Protein AF-A0A7S2YRH8-F1 (afdb_monomer)

Organism: NCBI:txid265537

Structure (mmCIF, N/CA/C/O backbone):
data_AF-A0A7S2YRH8-F1
#
_entry.id   AF-A0A7S2YRH8-F1
#
loop_
_atom_site.group_PDB
_atom_site.id
_atom_site.type_symbol
_atom_site.label_atom_id
_atom_site.label_alt_id
_atom_site.label_comp_id
_atom_site.label_asym_id
_atom_site.label_entity_id
_atom_site.label_seq_id
_atom_site.pdbx_PDB_ins_code
_atom_site.Cartn_x
_atom_site.Cartn_y
_atom_site.Cartn_z
_atom_site.occupancy
_atom_site.B_iso_or_equiv
_atom_site.auth_seq_id
_atom_site.auth_comp_id
_atom_site.auth_asym_id
_atom_site.auth_atom_id
_atom_site.pdbx_PDB_model_num
ATOM 1 N N . MET A 1 1 ? -14.395 -43.045 86.621 1.00 36.22 1 MET A N 1
ATOM 2 C CA . MET A 1 1 ? -13.723 -41.785 86.240 1.00 36.22 1 MET A CA 1
ATOM 3 C C . MET A 1 1 ? -14.326 -41.380 84.898 1.00 36.22 1 MET A C 1
ATOM 5 O O . MET A 1 1 ? -14.152 -42.132 83.955 1.00 36.22 1 MET A O 1
ATOM 9 N N . THR A 1 2 ? -15.405 -40.578 84.918 1.00 36.16 2 THR A N 1
ATOM 10 C CA . THR A 1 2 ? -15.429 -39.138 84.519 1.00 36.16 2 THR A CA 1
ATOM 11 C C . THR A 1 2 ? -15.088 -38.974 83.026 1.00 36.16 2 THR A C 1
ATOM 13 O O . THR A 1 2 ? -14.014 -39.403 82.638 1.00 36.16 2 THR A O 1
ATOM 16 N N . SER A 1 3 ? -15.888 -38.407 82.116 1.00 32.62 3 SER A N 1
ATOM 17 C CA . SER A 1 3 ? -16.875 -37.315 82.195 1.00 32.62 3 SER A CA 1
ATOM 18 C C . SER A 1 3 ? -17.588 -37.134 80.828 1.00 32.62 3 SER A C 1
ATOM 20 O O . SER A 1 3 ? -16.966 -37.317 79.787 1.00 32.62 3 SER A O 1
ATOM 22 N N . SER A 1 4 ? -18.866 -36.736 80.833 1.00 34.50 4 SER A N 1
ATOM 23 C CA . SER A 1 4 ? -19.592 -36.034 79.734 1.00 34.50 4 SER A CA 1
ATOM 24 C C . SER A 1 4 ? -19.197 -34.532 79.678 1.00 34.50 4 SER A C 1
ATOM 26 O O . SER A 1 4 ? -18.427 -34.143 80.560 1.00 34.50 4 SER A O 1
ATOM 28 N N . PRO A 1 5 ? -19.807 -33.613 78.876 1.00 54.19 5 PRO A N 1
ATOM 29 C CA . PRO A 1 5 ? -20.471 -33.624 77.539 1.00 54.19 5 PRO A CA 1
ATOM 30 C C . PRO A 1 5 ? -20.017 -32.428 76.625 1.00 54.19 5 PRO A C 1
ATOM 32 O O . PRO A 1 5 ? -19.187 -31.638 77.056 1.00 54.19 5 PRO A O 1
ATOM 35 N N . ALA A 1 6 ? -20.583 -32.249 75.406 1.00 32.34 6 ALA A N 1
ATOM 36 C CA . ALA A 1 6 ? -21.093 -30.953 74.862 1.00 32.34 6 ALA A CA 1
ATOM 37 C C . ALA A 1 6 ? -21.415 -30.969 73.336 1.00 32.34 6 ALA A C 1
ATOM 39 O O . ALA A 1 6 ? -20.548 -31.218 72.505 1.00 32.34 6 ALA A O 1
ATOM 40 N N . HIS A 1 7 ? -22.657 -30.611 72.979 1.00 35.97 7 HIS A N 1
ATOM 41 C CA . HIS A 1 7 ? -23.049 -2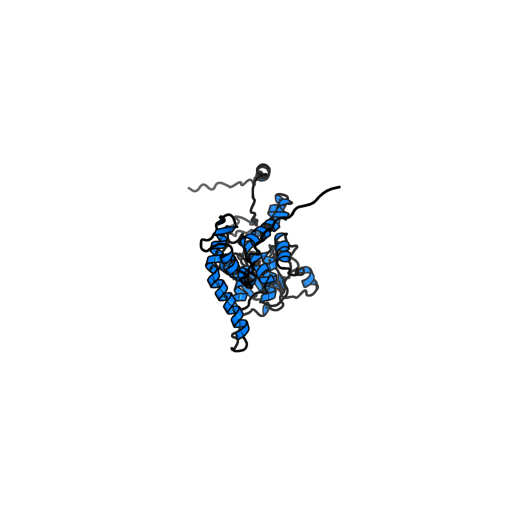9.880 71.747 1.00 35.97 7 HIS A CA 1
ATOM 42 C C . HIS A 1 7 ? -22.770 -28.367 71.965 1.00 35.97 7 HIS A C 1
ATOM 44 O O . HIS A 1 7 ? -22.719 -28.005 73.145 1.00 35.97 7 HIS A O 1
ATOM 50 N N . PRO A 1 8 ? -22.640 -27.455 70.956 1.00 40.69 8 PRO A N 1
ATOM 51 C CA . PRO A 1 8 ? -23.658 -27.168 69.915 1.00 40.69 8 PRO A CA 1
ATOM 52 C C . PRO A 1 8 ? -23.126 -26.554 68.583 1.00 40.69 8 PRO A C 1
ATOM 54 O O . PRO A 1 8 ? -21.928 -26.368 68.406 1.00 40.69 8 PRO A O 1
ATOM 57 N N . GLY A 1 9 ? -24.029 -26.156 67.671 1.00 28.61 9 GLY A N 1
ATOM 58 C CA . GLY A 1 9 ? -23.775 -25.021 66.762 1.00 28.61 9 GLY A CA 1
ATOM 59 C C . GLY A 1 9 ? -24.128 -25.228 65.289 1.00 28.61 9 GLY A C 1
ATOM 60 O O . GLY A 1 9 ? -23.317 -25.713 64.510 1.00 28.61 9 GLY A O 1
ATOM 61 N N . ALA A 1 10 ? -25.323 -24.784 64.899 1.00 32.50 10 ALA A N 1
ATOM 62 C CA . ALA A 1 10 ? -25.694 -24.548 63.509 1.00 32.50 10 ALA A CA 1
ATOM 63 C C . ALA A 1 10 ? -24.935 -23.332 62.946 1.00 32.50 10 ALA A C 1
ATOM 65 O O . ALA A 1 10 ? -24.902 -22.284 63.589 1.00 32.50 10 ALA A O 1
ATOM 66 N N . ILE A 1 11 ? -24.397 -23.446 61.729 1.00 33.78 11 ILE A N 1
ATOM 67 C CA . ILE A 1 11 ? -24.019 -22.298 60.897 1.00 33.78 11 ILE A CA 1
ATOM 68 C C . ILE A 1 11 ? -24.700 -22.476 59.543 1.00 33.78 11 ILE A C 1
ATOM 70 O O . ILE A 1 11 ? -24.445 -23.420 58.799 1.00 33.78 11 ILE A O 1
ATOM 74 N N . SER A 1 12 ? -25.632 -21.567 59.284 1.00 34.59 12 SER A N 1
ATOM 75 C CA . SER A 1 12 ? -26.264 -21.328 57.999 1.00 34.59 12 SER A CA 1
ATOM 76 C C . SER A 1 12 ? -25.233 -20.797 57.008 1.00 34.59 12 SER A C 1
ATOM 78 O O . SER A 1 12 ? -24.678 -19.728 57.259 1.00 34.59 12 SER A O 1
ATOM 80 N N . ASP A 1 13 ? -25.058 -21.458 55.866 1.00 33.25 13 ASP A N 1
ATOM 81 C CA . ASP A 1 13 ? -24.386 -20.839 54.726 1.00 33.25 13 ASP A CA 1
ATOM 82 C C . ASP A 1 13 ? -25.364 -20.651 53.569 1.00 33.25 13 ASP A C 1
ATOM 84 O O . ASP A 1 13 ? -25.876 -21.592 52.956 1.00 33.25 13 ASP A O 1
ATOM 88 N N . ARG A 1 14 ? -25.652 -19.371 53.318 1.00 32.91 14 ARG A N 1
ATOM 89 C CA . ARG A 1 14 ? -26.396 -18.860 52.171 1.00 32.91 14 ARG A CA 1
ATOM 90 C C . ARG A 1 14 ? -25.662 -19.264 50.894 1.00 32.91 14 ARG A C 1
ATOM 92 O O . ARG A 1 14 ? -24.747 -18.572 50.460 1.00 32.91 14 ARG A O 1
ATOM 99 N N . ARG A 1 15 ? -26.125 -20.311 50.215 1.00 30.02 15 ARG A N 1
ATOM 100 C CA . ARG A 1 15 ? -25.892 -20.439 48.771 1.00 30.02 15 ARG A CA 1
ATOM 101 C C . ARG A 1 15 ? -26.814 -19.456 48.055 1.00 30.02 15 ARG A C 1
ATOM 103 O O . ARG A 1 15 ? -27.928 -19.799 47.674 1.00 30.02 15 ARG A O 1
ATOM 110 N N . GLN A 1 16 ? -26.359 -18.210 47.934 1.00 32.81 16 GLN A N 1
ATOM 111 C CA . GLN A 1 16 ? -26.892 -17.303 46.927 1.00 32.81 16 GLN A CA 1
ATOM 112 C C . GLN A 1 16 ? -26.471 -17.819 45.551 1.00 32.81 16 GLN A C 1
ATOM 114 O O . GLN A 1 16 ? -25.306 -18.112 45.294 1.00 32.81 16 GLN A O 1
ATOM 119 N N . SER A 1 17 ? -27.487 -17.972 44.713 1.00 28.81 17 SER A N 1
ATOM 120 C CA . SER A 1 17 ? -27.452 -18.311 43.302 1.00 28.81 17 SER A CA 1
ATOM 121 C C . SER A 1 17 ? -26.388 -17.512 42.550 1.00 28.81 17 SER A C 1
ATOM 123 O O . SER A 1 17 ? -26.521 -16.298 42.389 1.00 28.81 17 SER A O 1
ATOM 125 N N . VAL A 1 18 ? -25.371 -18.203 42.039 1.00 29.67 18 VAL A N 1
ATOM 126 C CA . VAL A 1 18 ? -24.569 -17.691 40.929 1.00 29.67 18 VAL A CA 1
ATOM 127 C C . VAL A 1 18 ? -25.443 -17.844 39.693 1.00 29.67 18 VAL A C 1
ATOM 129 O O . VAL A 1 18 ? -25.592 -18.935 39.151 1.00 29.67 18 VAL A O 1
ATOM 132 N N . THR A 1 19 ? -26.112 -16.760 39.321 1.00 29.91 19 THR A N 1
ATOM 133 C CA . THR A 1 19 ? -26.769 -16.624 38.028 1.00 29.91 19 THR A CA 1
ATOM 134 C C . THR A 1 19 ? -25.710 -16.766 36.942 1.00 29.91 19 THR A C 1
ATOM 136 O O . THR A 1 19 ? -24.781 -15.962 36.850 1.00 29.91 19 THR A O 1
ATOM 139 N N . GLU A 1 20 ? -25.855 -17.822 36.144 1.00 28.19 20 GLU A N 1
ATOM 140 C CA . GLU A 1 20 ? -25.188 -17.996 34.861 1.00 28.19 20 GLU A CA 1
ATOM 141 C C . GLU A 1 20 ? -25.368 -16.709 34.050 1.00 28.19 20 GLU A C 1
ATOM 143 O O . GLU A 1 20 ? -26.477 -16.339 33.655 1.00 28.19 20 GLU A O 1
ATOM 148 N N . ARG A 1 21 ? -24.274 -15.969 33.851 1.00 30.38 21 ARG A N 1
ATOM 149 C CA . ARG A 1 21 ? -24.259 -14.897 32.863 1.00 30.38 21 ARG A CA 1
ATOM 150 C C . ARG A 1 21 ? -24.197 -15.576 31.509 1.00 30.38 21 ARG A C 1
ATOM 152 O O . ARG A 1 21 ? -23.173 -16.150 31.152 1.00 30.38 21 ARG A O 1
ATOM 159 N N . ASN A 1 22 ? -25.311 -15.501 30.791 1.00 25.95 22 ASN A N 1
ATOM 160 C CA . ASN A 1 22 ? -25.383 -15.756 29.363 1.00 25.95 22 ASN A CA 1
ATOM 161 C C . ASN A 1 22 ? -24.222 -15.030 28.671 1.00 25.95 22 ASN A C 1
ATOM 163 O O . ASN A 1 22 ? -24.225 -13.804 28.560 1.00 25.95 22 ASN A O 1
ATOM 167 N N . HIS A 1 23 ? -23.231 -15.794 28.216 1.00 29.48 23 HIS A N 1
ATOM 168 C CA . HIS A 1 23 ? -22.311 -15.355 27.182 1.00 29.48 23 HIS A CA 1
ATOM 169 C C . HIS A 1 23 ? -23.118 -15.249 25.888 1.00 29.48 23 HIS A C 1
ATOM 171 O O . HIS A 1 23 ? -23.207 -16.194 25.111 1.00 29.48 23 HIS A O 1
ATOM 177 N N . THR A 1 24 ? -23.756 -14.102 25.672 1.00 30.44 24 THR A N 1
ATOM 178 C CA . THR A 1 24 ? -24.129 -13.695 24.322 1.00 30.44 24 THR A CA 1
ATOM 179 C C . THR A 1 24 ? -22.830 -13.493 23.556 1.00 30.44 24 THR A C 1
ATOM 181 O O . THR A 1 24 ? -22.030 -12.627 23.917 1.00 30.44 24 THR A O 1
ATOM 184 N N . GLU A 1 25 ? -22.601 -14.339 22.554 1.00 35.47 25 GLU A N 1
ATOM 185 C CA . GLU A 1 25 ? -21.552 -14.192 21.548 1.00 35.47 25 GLU A CA 1
ATOM 186 C C . GLU A 1 25 ? -21.607 -12.775 20.971 1.00 35.47 25 GLU A C 1
ATOM 188 O O . GLU A 1 25 ? -22.461 -12.445 20.149 1.00 35.47 25 GLU A O 1
ATOM 193 N N . ASN A 1 26 ? -20.719 -11.906 21.449 1.00 34.25 26 ASN A N 1
ATOM 194 C CA . ASN A 1 26 ? -20.618 -10.547 20.957 1.00 34.25 26 ASN A CA 1
ATOM 195 C C . ASN A 1 26 ? -19.809 -10.595 19.656 1.00 34.25 26 ASN A C 1
ATOM 197 O O . ASN A 1 26 ? -18.582 -10.539 19.682 1.00 34.25 26 ASN A O 1
ATOM 201 N N . LYS A 1 27 ? -20.495 -10.746 18.519 1.00 35.34 27 LYS A N 1
ATOM 202 C CA . LYS A 1 27 ? -19.920 -10.673 17.162 1.00 35.34 27 LYS A CA 1
ATOM 203 C C . LYS A 1 27 ? -19.561 -9.233 16.748 1.00 35.34 27 LYS A C 1
ATOM 205 O O . LYS A 1 27 ? -19.719 -8.866 15.592 1.00 35.34 27 LYS A O 1
ATOM 210 N N . GLY A 1 28 ? -19.124 -8.400 17.688 1.00 35.34 28 GLY A N 1
ATOM 211 C CA . GLY A 1 28 ? -18.730 -7.017 17.429 1.00 35.34 28 GLY A CA 1
ATOM 212 C C . GLY A 1 28 ? -17.221 -6.919 17.258 1.00 35.34 28 GLY A C 1
ATOM 213 O O . GLY A 1 28 ? -16.538 -6.481 18.181 1.00 35.34 28 GLY A O 1
ATOM 214 N N . GLY A 1 29 ? -16.694 -7.379 16.124 1.00 38.97 29 GLY A N 1
ATOM 215 C CA . GLY A 1 29 ? -15.364 -6.961 15.679 1.00 38.97 29 GLY A CA 1
ATOM 216 C C . GLY A 1 29 ? -15.435 -5.534 15.133 1.00 38.97 29 GLY A C 1
ATOM 217 O O . GLY A 1 29 ? -16.476 -5.126 14.629 1.00 38.97 29 GLY A O 1
ATOM 218 N N . GLY A 1 30 ? -14.360 -4.757 15.267 1.00 62.09 30 GLY A N 1
ATOM 219 C CA . GLY A 1 30 ? -14.252 -3.462 14.594 1.00 62.09 30 GLY A CA 1
ATOM 220 C C . GLY A 1 30 ? -14.935 -2.293 15.307 1.00 62.09 30 GLY A C 1
ATOM 221 O O . GLY A 1 30 ? -14.760 -2.066 16.510 1.00 62.09 30 GLY A O 1
ATOM 222 N N . ALA A 1 31 ? -15.677 -1.488 14.547 1.00 47.59 31 ALA A N 1
ATOM 223 C CA . ALA A 1 31 ? -16.172 -0.181 14.974 1.00 47.59 31 ALA A CA 1
ATOM 224 C C . ALA A 1 31 ? -17.108 -0.212 16.199 1.00 47.59 31 ALA A C 1
ATOM 226 O O . ALA A 1 31 ? -17.134 0.724 17.009 1.00 47.59 31 ALA A O 1
ATOM 227 N N . GLU A 1 32 ? -17.841 -1.312 16.367 1.00 51.56 32 GLU A N 1
ATOM 228 C CA . GLU A 1 32 ? -18.699 -1.551 17.523 1.00 51.56 32 GLU A CA 1
ATOM 229 C C . GLU A 1 32 ? -17.873 -1.776 18.797 1.00 51.56 32 GLU A C 1
ATOM 231 O O . GLU A 1 32 ? -18.219 -1.250 19.851 1.00 51.56 32 GLU A O 1
ATOM 236 N N . ALA A 1 33 ? -16.702 -2.413 18.710 1.00 55.97 33 ALA A N 1
ATOM 237 C CA . ALA A 1 33 ? -15.784 -2.520 19.841 1.00 55.97 33 ALA A CA 1
ATOM 238 C C . ALA A 1 33 ? -15.131 -1.173 20.204 1.00 55.97 33 ALA A C 1
ATOM 240 O O . ALA A 1 33 ? -14.971 -0.876 21.388 1.00 55.97 33 ALA A O 1
ATOM 241 N N . LEU A 1 34 ? -14.830 -0.318 19.218 1.00 51.44 34 LEU A N 1
ATOM 242 C CA . LEU A 1 34 ? -14.392 1.071 19.443 1.00 51.44 34 LEU A CA 1
ATOM 243 C C . LEU A 1 34 ? -15.478 1.916 20.136 1.00 51.44 34 LEU A C 1
ATOM 245 O O . LEU A 1 34 ? -15.173 2.712 21.030 1.00 51.44 34 LEU A O 1
ATOM 249 N N . ARG A 1 35 ? -16.751 1.716 19.769 1.00 51.44 35 ARG A N 1
ATOM 250 C CA . ARG A 1 35 ? -17.913 2.295 20.466 1.00 51.44 35 ARG A CA 1
ATOM 251 C C . ARG A 1 35 ? -18.106 1.725 21.870 1.00 51.44 35 ARG A C 1
ATOM 253 O O . ARG A 1 35 ? -18.448 2.482 22.764 1.00 51.44 35 ARG A O 1
ATOM 260 N N . LEU A 1 36 ? -17.892 0.428 22.080 1.00 47.62 36 LEU A N 1
ATOM 261 C CA . LEU A 1 36 ? -18.114 -0.240 23.368 1.00 47.62 36 LEU A CA 1
ATOM 262 C C . LEU A 1 36 ? -16.971 -0.004 24.370 1.00 47.62 36 LEU A C 1
ATOM 264 O O . LEU A 1 36 ? -17.206 -0.003 25.576 1.00 47.62 36 LEU A O 1
ATOM 268 N N . GLN A 1 37 ? -15.739 0.235 23.904 1.00 48.97 37 GLN A N 1
ATOM 269 C CA . GLN A 1 37 ? -14.591 0.521 24.776 1.00 48.97 37 GLN A CA 1
ATOM 270 C C . GLN A 1 37 ? -14.596 1.929 25.379 1.00 48.97 37 GLN A C 1
ATOM 272 O O . GLN A 1 37 ? -13.882 2.177 26.351 1.00 48.97 37 GLN A O 1
ATOM 277 N N . ALA A 1 38 ? -15.372 2.858 24.827 1.00 50.06 38 ALA A N 1
ATOM 278 C CA . ALA A 1 38 ? -15.545 4.187 25.388 1.00 50.06 38 ALA A CA 1
ATOM 279 C C . ALA A 1 38 ? -17.038 4.492 25.450 1.00 50.06 38 ALA A C 1
ATOM 281 O O . ALA A 1 38 ? -17.653 4.533 24.392 1.00 50.06 38 ALA A O 1
ATOM 282 N N . GLY A 1 39 ? -17.592 4.722 26.646 1.00 48.41 39 GLY A N 1
ATOM 283 C CA . GLY A 1 39 ? -19.023 4.989 26.841 1.00 48.41 39 GLY A CA 1
ATOM 284 C C . GLY A 1 39 ? -19.551 6.114 25.940 1.00 48.41 39 GLY A C 1
ATOM 285 O O . GLY A 1 39 ? -18.775 6.820 25.294 1.00 48.41 39 GLY A O 1
ATOM 286 N N . GLU A 1 40 ? -20.871 6.314 25.894 1.00 51.19 40 GLU A N 1
ATOM 287 C CA . GLU A 1 40 ? -21.516 7.314 25.015 1.00 51.19 40 GLU A CA 1
ATOM 288 C C . GLU A 1 40 ? -20.922 8.735 25.136 1.00 51.19 40 GLU A C 1
ATOM 290 O O . GLU A 1 40 ? -21.004 9.527 24.201 1.00 51.19 40 GLU A O 1
ATOM 295 N N . ASP A 1 41 ? -20.245 9.040 26.247 1.00 54.97 41 ASP A N 1
ATOM 296 C CA . ASP A 1 41 ? -19.557 10.303 26.509 1.00 54.97 41 ASP A CA 1
ATOM 297 C C . ASP A 1 41 ? -18.086 10.370 26.038 1.00 54.97 41 ASP A C 1
ATOM 299 O O . ASP A 1 41 ? -17.380 11.342 26.319 1.00 54.97 41 ASP A O 1
ATOM 303 N N . GLY A 1 42 ? -17.600 9.353 25.323 1.00 50.47 42 GLY A N 1
ATOM 304 C CA . GLY A 1 42 ? -16.263 9.324 24.732 1.00 50.47 42 GLY A CA 1
ATOM 305 C C . GLY A 1 42 ? -15.129 9.018 25.711 1.00 50.47 42 GLY A C 1
ATOM 306 O O . GLY A 1 42 ? -13.991 9.445 25.489 1.00 50.47 42 GLY A O 1
ATOM 307 N N . LYS A 1 43 ? -15.419 8.297 26.800 1.00 52.88 43 LYS A N 1
ATOM 308 C CA . LYS A 1 43 ? -14.446 7.960 27.848 1.00 52.88 43 LYS A CA 1
ATOM 309 C C . LYS A 1 43 ? -14.322 6.453 28.040 1.00 52.88 43 LYS A C 1
ATOM 311 O O . LYS A 1 43 ? -15.329 5.757 28.085 1.00 52.88 43 LYS A O 1
ATOM 316 N N . LYS A 1 44 ? -13.090 5.953 28.177 1.00 49.69 44 LYS A N 1
ATOM 317 C CA . LYS A 1 44 ? -12.815 4.558 28.570 1.00 49.69 44 LYS A CA 1
ATOM 318 C C . LYS A 1 44 ? -12.966 4.439 30.086 1.00 49.69 44 LYS A C 1
ATOM 320 O O . LYS A 1 44 ? -12.430 5.294 30.790 1.00 49.69 44 LYS A O 1
ATOM 325 N N . TYR A 1 45 ? -13.684 3.429 30.567 1.00 51.56 45 TYR A N 1
ATOM 326 C CA . TYR A 1 45 ? -13.934 3.205 31.995 1.00 51.56 45 TYR A CA 1
ATOM 327 C C . TYR A 1 45 ? -13.249 1.921 32.477 1.00 51.56 45 TYR A C 1
ATOM 329 O O . TYR A 1 45 ? -13.217 0.938 31.739 1.00 51.56 45 TYR A O 1
ATOM 337 N N . ASP A 1 46 ? -12.721 1.927 33.699 1.00 49.97 46 ASP A N 1
ATOM 338 C CA . ASP A 1 46 ? -12.415 0.718 34.473 1.00 49.97 46 ASP A CA 1
ATOM 339 C C . ASP A 1 46 ? -13.279 0.678 35.746 1.00 49.97 46 ASP A C 1
ATOM 341 O O . ASP A 1 46 ? -14.088 1.581 35.981 1.00 49.97 46 ASP A O 1
ATOM 345 N N . ASP A 1 47 ? -13.095 -0.351 36.581 1.00 41.53 47 ASP A N 1
ATOM 346 C CA . ASP A 1 47 ? -13.807 -0.531 37.858 1.00 41.53 47 ASP A CA 1
ATOM 347 C C . ASP A 1 47 ? -13.626 0.652 38.845 1.00 41.53 47 ASP A C 1
ATOM 349 O O . ASP A 1 47 ? -14.265 0.685 39.898 1.00 41.53 47 ASP A O 1
ATOM 353 N N . SER A 1 48 ? -12.773 1.635 38.522 1.00 42.38 48 SER A N 1
ATOM 354 C CA . SER A 1 48 ? -12.456 2.815 39.331 1.00 42.38 48 SER A CA 1
ATOM 355 C C . SER A 1 48 ? -12.799 4.176 38.690 1.00 42.38 48 SER A C 1
ATOM 357 O O . SER A 1 48 ? -12.695 5.196 39.375 1.00 42.38 48 SER A O 1
ATOM 359 N N . GLY A 1 49 ? -13.266 4.235 37.431 1.00 53.84 49 GLY A N 1
ATOM 360 C CA . GLY A 1 49 ? -13.747 5.470 36.782 1.00 53.84 49 GLY A CA 1
ATOM 361 C C . GLY A 1 49 ? -13.183 5.745 35.378 1.00 53.84 49 GLY A C 1
ATOM 362 O O . GLY A 1 49 ? -12.908 4.823 34.621 1.00 53.84 49 GLY A O 1
ATOM 363 N N . ILE A 1 50 ? -13.070 7.031 34.995 1.00 47.06 50 ILE A N 1
ATOM 364 C CA . ILE A 1 50 ? -12.595 7.495 33.669 1.00 47.06 50 ILE A CA 1
ATOM 365 C C . ILE A 1 50 ? -11.080 7.259 33.531 1.00 47.06 50 ILE A C 1
ATOM 367 O O . ILE A 1 50 ? -10.292 7.929 34.194 1.00 47.06 50 ILE A O 1
ATOM 371 N N . VAL A 1 51 ? -10.671 6.393 32.603 1.00 59.66 51 VAL A N 1
ATOM 372 C CA . VAL A 1 51 ? -9.271 5.983 32.378 1.00 59.66 51 VAL A CA 1
ATOM 373 C C . VAL A 1 51 ? -8.558 6.863 31.344 1.00 59.66 51 VAL A C 1
ATOM 375 O O . VAL A 1 51 ? -7.392 7.208 31.525 1.00 59.66 51 VAL A O 1
ATOM 378 N N . ARG A 1 52 ? -9.235 7.272 30.259 1.00 64.12 52 ARG A N 1
ATOM 379 C CA . ARG A 1 52 ? -8.723 8.270 29.292 1.00 64.12 52 ARG A CA 1
ATOM 380 C C . ARG A 1 52 ? -9.840 8.901 28.461 1.00 64.12 52 ARG A C 1
ATOM 382 O O . ARG A 1 52 ? -10.844 8.248 28.174 1.00 64.12 52 ARG A O 1
ATOM 389 N N . LYS A 1 53 ? -9.644 10.159 28.044 1.00 65.50 53 LYS A N 1
ATOM 390 C CA . LYS A 1 53 ? -10.443 10.787 26.975 1.00 65.50 53 LYS A CA 1
ATOM 391 C C . LYS A 1 53 ? -10.074 10.151 25.627 1.00 65.50 53 LYS A C 1
ATOM 393 O O . LYS A 1 53 ? -8.916 9.764 25.449 1.00 65.50 53 LYS A O 1
ATOM 398 N N . ARG A 1 54 ? -11.034 10.059 24.698 1.00 72.12 54 ARG A N 1
ATOM 399 C CA . ARG A 1 54 ? -10.764 9.664 23.305 1.00 72.12 54 ARG A CA 1
ATOM 400 C C . ARG A 1 54 ? -9.680 10.546 22.679 1.00 72.12 54 ARG A C 1
ATOM 402 O O . ARG A 1 54 ? -9.643 11.753 22.931 1.00 72.12 54 ARG A O 1
ATOM 409 N N . THR A 1 55 ? -8.801 9.939 21.889 1.00 79.56 55 THR A N 1
ATOM 410 C CA . THR A 1 55 ? -7.809 10.668 21.092 1.00 79.56 55 THR A CA 1
ATOM 411 C C . THR A 1 55 ? -8.475 11.326 19.885 1.00 79.56 55 THR A C 1
ATOM 413 O O . THR A 1 55 ? -9.573 10.948 19.479 1.00 79.56 55 THR A O 1
ATOM 416 N N . GLU A 1 56 ? -7.804 12.310 19.287 1.00 83.31 56 GLU A N 1
ATOM 417 C CA . GLU A 1 56 ? -8.266 12.936 18.042 1.00 83.31 56 GLU A CA 1
ATOM 418 C C . GLU A 1 56 ? -8.428 11.909 16.913 1.00 83.31 56 GLU A C 1
ATOM 420 O O . GLU A 1 56 ? -9.429 11.919 16.204 1.00 83.31 56 GLU A O 1
ATOM 425 N N . VAL A 1 57 ? -7.499 10.956 16.826 1.00 80.69 57 VAL A N 1
ATOM 426 C CA . VAL A 1 57 ? -7.540 9.851 15.861 1.00 80.69 57 VAL A CA 1
ATOM 427 C C . VAL A 1 57 ? -8.776 8.978 16.066 1.00 80.69 57 VAL A C 1
ATOM 429 O O . VAL A 1 57 ? -9.482 8.665 15.113 1.00 80.69 57 VAL A O 1
ATOM 432 N N . GLU A 1 58 ? -9.092 8.615 17.312 1.00 81.69 58 GLU A N 1
ATOM 433 C CA . GLU A 1 58 ? -10.302 7.842 17.607 1.00 81.69 58 GLU A CA 1
ATOM 434 C C . GLU A 1 58 ? -11.563 8.604 17.207 1.00 81.69 58 GLU A C 1
ATOM 436 O O . GLU A 1 58 ? -12.480 8.007 16.655 1.00 81.69 58 GLU A O 1
ATOM 441 N N . ILE A 1 59 ? -11.611 9.918 17.440 1.00 83.62 59 ILE A N 1
ATOM 442 C CA . ILE A 1 59 ? -12.743 10.762 17.034 1.00 83.62 59 ILE A CA 1
ATOM 443 C C . ILE A 1 59 ? -12.898 10.767 15.507 1.00 83.62 59 ILE A C 1
ATOM 445 O O . ILE A 1 59 ? -14.010 10.587 15.013 1.00 83.62 59 ILE A O 1
ATOM 449 N N . GLN A 1 60 ? -11.797 10.927 14.772 1.00 84.62 60 GLN A N 1
ATOM 450 C CA . GLN A 1 60 ? -11.774 10.933 13.307 1.00 84.62 60 GLN A CA 1
ATOM 451 C C . GLN A 1 60 ? -12.194 9.594 12.687 1.00 84.62 60 GLN A C 1
ATOM 453 O O . GLN A 1 60 ? -12.912 9.567 11.688 1.00 84.62 60 GLN A O 1
ATOM 458 N N . VAL A 1 61 ? -11.773 8.471 13.271 1.00 84.00 61 VAL A N 1
ATOM 459 C CA . VAL A 1 61 ? -12.217 7.147 12.814 1.00 84.00 61 VAL A CA 1
ATOM 460 C C . VAL A 1 61 ? -13.698 6.948 13.140 1.00 84.00 61 VAL A C 1
ATOM 462 O O . VAL A 1 61 ? -14.478 6.539 12.282 1.00 84.00 61 VAL A O 1
ATOM 465 N N . LEU A 1 62 ? -14.118 7.295 14.361 1.00 81.88 62 LEU A N 1
ATOM 466 C CA . LEU A 1 62 ? -15.502 7.140 14.813 1.00 81.88 62 LEU A CA 1
ATOM 467 C C . LEU A 1 62 ? -16.505 7.955 13.991 1.00 81.88 62 LEU A C 1
ATOM 469 O O . LEU A 1 62 ? -17.639 7.506 13.825 1.00 81.88 62 LEU A O 1
ATOM 473 N N . SER A 1 63 ? -16.119 9.113 13.448 1.00 85.69 63 SER A N 1
ATOM 474 C CA . SER A 1 63 ? -17.003 9.888 12.567 1.00 85.69 63 SER A CA 1
ATOM 475 C C . SER A 1 63 ? -17.317 9.174 11.247 1.00 85.69 63 SER A C 1
ATOM 477 O O . SER A 1 63 ? -18.327 9.486 10.624 1.00 85.69 63 SER A O 1
ATOM 479 N N . HIS A 1 64 ? -16.498 8.197 10.844 1.00 85.75 64 HIS A N 1
ATOM 480 C CA . HIS A 1 64 ? -16.651 7.433 9.602 1.00 85.75 64 HIS A CA 1
ATOM 481 C C . HIS A 1 64 ? -17.246 6.035 9.808 1.00 85.75 64 HIS A C 1
ATOM 483 O O . HIS A 1 64 ? -17.612 5.376 8.838 1.00 85.75 64 HIS A O 1
ATOM 489 N N . VAL A 1 65 ? -17.408 5.588 11.055 1.00 83.38 65 VAL A N 1
ATOM 490 C CA . VAL A 1 65 ? -17.880 4.236 11.398 1.00 83.38 65 VAL A CA 1
ATOM 491 C C . VAL A 1 65 ? -19.210 3.878 10.743 1.00 83.38 65 VAL A C 1
ATOM 493 O O . VAL A 1 65 ? -19.334 2.808 10.163 1.00 83.38 65 VAL A O 1
ATOM 496 N N . GLN A 1 66 ? -20.201 4.774 10.773 1.00 81.31 66 GLN A N 1
ATOM 497 C CA . GLN A 1 66 ? -21.507 4.477 10.178 1.00 81.31 66 GLN A CA 1
ATOM 498 C C . GLN A 1 66 ? -21.411 4.273 8.659 1.00 81.31 66 GLN A C 1
ATOM 500 O O . GLN A 1 66 ? -22.093 3.414 8.100 1.00 81.31 66 GLN A O 1
ATOM 505 N N . GLN A 1 67 ? -20.562 5.059 7.993 1.00 85.88 67 GLN A N 1
ATOM 506 C CA . GLN A 1 67 ? -20.296 4.904 6.567 1.00 85.88 67 GLN A CA 1
ATOM 507 C C . GLN A 1 67 ? -19.546 3.594 6.298 1.00 85.88 67 GLN A C 1
ATOM 509 O O . GLN A 1 67 ? -19.924 2.865 5.384 1.00 85.88 67 GLN A O 1
ATOM 514 N N . ALA A 1 68 ? -18.540 3.270 7.114 1.00 82.81 68 ALA A N 1
ATOM 515 C CA . ALA A 1 68 ? -17.769 2.037 7.011 1.00 82.81 68 ALA A CA 1
ATOM 516 C C . ALA A 1 68 ? -18.645 0.785 7.182 1.00 82.81 68 ALA A C 1
ATOM 518 O O . ALA A 1 68 ? -18.654 -0.068 6.300 1.00 82.81 68 ALA A O 1
ATOM 519 N N . GLU A 1 69 ? -19.468 0.724 8.234 1.00 85.31 69 GLU A N 1
ATOM 520 C CA . GLU A 1 69 ? -20.429 -0.366 8.454 1.00 85.31 69 GLU A CA 1
ATOM 521 C C . GLU A 1 69 ? -21.390 -0.524 7.264 1.00 85.31 69 GLU A C 1
ATOM 523 O O . GLU A 1 69 ? -21.745 -1.638 6.880 1.00 85.31 69 GLU A O 1
ATOM 528 N N . GLY A 1 70 ? -21.839 0.590 6.672 1.00 80.44 70 GLY A N 1
ATOM 529 C CA . GLY A 1 70 ? -22.698 0.574 5.488 1.00 80.44 70 GLY A CA 1
ATOM 530 C C . GLY A 1 70 ? -22.005 -0.024 4.261 1.00 80.44 70 GLY A C 1
ATOM 531 O O . GLY A 1 70 ? -22.623 -0.795 3.523 1.00 80.44 70 GLY A O 1
ATOM 532 N N . ILE A 1 71 ? -20.723 0.296 4.067 1.00 82.44 71 ILE A N 1
ATOM 533 C CA . ILE A 1 71 ? -19.892 -0.270 3.000 1.00 82.44 71 ILE A CA 1
ATOM 534 C C . ILE A 1 71 ? -19.717 -1.776 3.220 1.00 82.44 71 ILE A C 1
ATOM 536 O O . ILE A 1 71 ? -20.071 -2.550 2.334 1.00 82.44 71 ILE A O 1
ATOM 540 N N . VAL A 1 72 ? -19.260 -2.200 4.403 1.00 83.50 72 VAL A N 1
ATOM 541 C CA . VAL A 1 72 ? -18.995 -3.617 4.720 1.00 83.50 72 VAL A CA 1
ATOM 542 C C . VAL A 1 72 ? -20.256 -4.469 4.554 1.00 83.50 72 VAL A C 1
ATOM 544 O O . VAL A 1 72 ? -20.241 -5.447 3.812 1.00 83.50 72 VAL A O 1
ATOM 547 N N . LYS A 1 73 ? -21.396 -4.025 5.101 1.00 83.94 73 LYS A N 1
ATOM 548 C CA . LYS A 1 73 ? -22.694 -4.711 4.931 1.00 83.94 73 LYS A CA 1
ATOM 549 C C . LYS A 1 73 ? -23.142 -4.820 3.473 1.00 83.94 73 LYS A C 1
ATOM 551 O O . LYS A 1 73 ? -23.944 -5.690 3.140 1.00 83.94 73 LYS A O 1
ATOM 556 N N . THR A 1 74 ? -22.715 -3.901 2.608 1.00 81.69 74 THR A N 1
ATOM 557 C CA . THR A 1 74 ? -23.043 -3.957 1.175 1.00 81.69 74 THR A CA 1
ATOM 558 C C . THR A 1 74 ? -22.184 -4.996 0.460 1.00 81.69 74 THR A C 1
ATOM 560 O O . THR A 1 74 ? -22.707 -5.709 -0.392 1.00 81.69 74 THR A O 1
ATOM 563 N N . LEU A 1 75 ? -20.909 -5.127 0.838 1.00 80.00 75 LEU A N 1
ATOM 564 C CA . LEU A 1 75 ? -20.009 -6.151 0.298 1.00 80.00 75 LEU A CA 1
ATOM 565 C C . LEU A 1 75 ? -20.507 -7.564 0.623 1.00 80.00 75 LEU A C 1
ATOM 567 O O . LEU A 1 75 ? -20.620 -8.382 -0.283 1.00 80.00 75 LEU A O 1
ATOM 571 N N . GLU A 1 76 ? -20.895 -7.813 1.878 1.00 74.25 76 GLU A N 1
ATOM 572 C CA . GLU A 1 76 ? -21.455 -9.105 2.314 1.00 74.25 76 GLU A CA 1
ATOM 573 C C . GLU A 1 76 ? -22.698 -9.495 1.496 1.00 74.25 76 GLU A C 1
ATOM 575 O O . GLU A 1 76 ? -22.849 -10.632 1.056 1.00 74.25 76 GLU A O 1
ATOM 580 N N . LYS A 1 77 ? -23.589 -8.529 1.232 1.00 70.00 77 LYS A N 1
ATOM 581 C CA . LYS A 1 77 ? -24.807 -8.761 0.441 1.00 70.00 77 LYS A CA 1
ATOM 582 C C . LYS A 1 77 ? -24.526 -8.996 -1.039 1.00 70.00 77 LYS A C 1
ATOM 584 O O . LYS A 1 77 ? -25.253 -9.753 -1.673 1.00 70.00 77 LYS A O 1
ATOM 589 N N . GLU A 1 78 ? -23.533 -8.329 -1.622 1.00 67.19 78 GLU A N 1
ATOM 590 C CA . GLU A 1 78 ? -23.157 -8.556 -3.025 1.00 67.19 78 GLU A CA 1
ATOM 591 C C . GLU A 1 78 ? -22.551 -9.947 -3.223 1.00 67.19 78 GLU A C 1
ATOM 593 O O . GLU A 1 78 ? -22.879 -10.593 -4.216 1.00 67.19 78 GLU A O 1
ATOM 598 N N . GLU A 1 79 ? -21.776 -10.453 -2.258 1.00 62.25 79 GLU A N 1
ATOM 599 C CA . GLU A 1 79 ? -21.275 -11.834 -2.273 1.00 62.25 79 GLU A CA 1
ATOM 600 C C . GLU A 1 79 ? -22.435 -12.853 -2.342 1.00 62.25 79 GLU A C 1
ATOM 602 O O . GLU A 1 79 ? -22.359 -13.851 -3.061 1.00 62.25 79 GLU A O 1
ATOM 607 N N . GLU A 1 80 ? -23.574 -12.550 -1.705 1.00 61.44 80 GLU A N 1
ATOM 608 C CA . GLU A 1 80 ? -24.811 -13.338 -1.812 1.00 61.44 80 GLU A CA 1
ATOM 609 C C . GLU A 1 80 ? -25.590 -13.108 -3.133 1.00 61.44 80 GLU A C 1
ATOM 611 O O . GLU A 1 80 ? -26.254 -14.021 -3.640 1.00 61.44 80 GLU A O 1
ATOM 616 N N . ILE A 1 81 ? -25.542 -11.896 -3.707 1.00 58.75 81 ILE A N 1
ATOM 617 C CA . ILE A 1 81 ? -26.352 -11.464 -4.870 1.00 58.75 81 ILE A CA 1
ATOM 618 C C . ILE A 1 81 ? -25.683 -11.744 -6.226 1.00 58.75 81 ILE A C 1
ATOM 620 O O . ILE A 1 81 ? -26.408 -11.899 -7.217 1.00 58.75 81 ILE A O 1
ATOM 624 N N . ALA A 1 82 ? -24.352 -11.864 -6.297 1.00 58.00 82 ALA A N 1
ATOM 625 C CA . ALA A 1 82 ? -23.562 -12.015 -7.532 1.00 58.00 82 ALA A CA 1
ATOM 626 C C . ALA A 1 82 ? -24.005 -13.175 -8.457 1.00 58.00 82 ALA A C 1
ATOM 628 O O . ALA A 1 82 ? -23.636 -13.238 -9.623 1.00 58.00 82 ALA A O 1
ATOM 629 N N . THR A 1 83 ? -24.881 -14.063 -7.985 1.00 56.03 83 THR A N 1
ATOM 630 C CA . THR A 1 83 ? -25.494 -15.147 -8.764 1.00 56.03 83 THR A CA 1
ATOM 631 C C . THR A 1 83 ? -26.691 -14.742 -9.649 1.00 56.03 83 THR A C 1
ATOM 633 O O . THR A 1 83 ? -27.232 -15.609 -10.337 1.00 56.03 83 THR A O 1
ATOM 636 N N . LYS A 1 84 ? -27.165 -13.479 -9.640 1.00 55.53 84 LYS A N 1
ATOM 637 C CA . LYS A 1 84 ? -28.483 -13.113 -10.229 1.00 55.53 84 LYS A CA 1
ATOM 638 C C . LYS A 1 84 ? -28.544 -11.896 -11.161 1.00 55.53 84 LYS A C 1
ATOM 640 O O . LYS A 1 84 ? -29.614 -11.644 -11.716 1.00 55.53 84 LYS A O 1
ATOM 645 N N . LEU A 1 85 ? -27.463 -11.144 -11.358 1.00 50.97 85 LEU A N 1
ATOM 646 C CA . LEU A 1 85 ? -27.459 -9.939 -12.203 1.00 50.97 85 LEU A CA 1
ATOM 647 C C . LEU A 1 85 ? -26.404 -10.045 -13.314 1.00 50.97 85 LEU A C 1
ATOM 649 O O . LEU A 1 85 ? -25.382 -10.693 -13.108 1.00 50.97 85 LEU A O 1
ATOM 653 N N . PRO A 1 86 ? -26.621 -9.420 -14.488 1.00 54.19 86 PRO A N 1
ATOM 654 C CA . PRO A 1 86 ? -25.568 -9.298 -15.489 1.00 54.19 86 PRO A CA 1
ATOM 655 C C . PRO A 1 86 ? -24.422 -8.447 -14.922 1.00 54.19 86 PRO A C 1
ATOM 657 O O . PRO A 1 86 ? -24.636 -7.293 -14.545 1.00 54.19 86 PRO A O 1
ATOM 660 N N . GLU A 1 87 ? -23.221 -9.023 -14.848 1.00 57.97 87 GLU A N 1
ATOM 661 C CA . GLU A 1 87 ? -22.013 -8.329 -14.396 1.00 57.97 87 GLU A CA 1
ATOM 662 C C . GLU A 1 87 ? -21.683 -7.172 -15.346 1.00 57.97 87 GLU A C 1
ATOM 664 O O . GLU A 1 87 ? -21.274 -7.372 -16.490 1.00 57.97 87 GLU A O 1
ATOM 669 N N . ILE A 1 88 ? -21.829 -5.935 -14.872 1.00 56.00 88 ILE A N 1
ATOM 670 C CA . ILE A 1 88 ? -21.071 -4.826 -15.449 1.00 56.00 88 ILE A CA 1
ATOM 671 C C . ILE A 1 88 ? -19.679 -4.925 -14.833 1.00 56.00 88 ILE A C 1
ATOM 673 O O . ILE A 1 88 ? -19.496 -4.572 -13.668 1.00 56.00 88 ILE A O 1
ATOM 677 N N . SER A 1 89 ? -18.712 -5.425 -15.603 1.00 58.78 89 SER A N 1
ATOM 678 C CA . SER A 1 89 ? -17.314 -5.445 -15.176 1.00 58.78 89 SER A CA 1
ATOM 679 C C . SER A 1 89 ? -16.837 -4.007 -15.006 1.00 58.78 89 SER A C 1
ATOM 681 O O . SER A 1 89 ? -16.706 -3.261 -15.979 1.00 58.78 89 SER A O 1
ATOM 683 N N . LEU A 1 90 ? -16.576 -3.605 -13.765 1.00 71.25 90 LEU A N 1
ATOM 684 C CA . LEU A 1 90 ? -15.767 -2.420 -13.511 1.00 71.25 90 LEU A CA 1
ATOM 685 C C . LEU A 1 90 ? -14.391 -2.642 -14.140 1.00 71.25 90 LEU A C 1
ATOM 687 O O . LEU A 1 90 ? -13.897 -3.770 -14.156 1.00 71.25 90 LEU A O 1
ATOM 691 N N . PHE A 1 91 ? -13.796 -1.585 -14.689 1.00 77.31 91 PHE A N 1
ATOM 692 C CA . PHE A 1 91 ? -12.503 -1.688 -15.360 1.00 77.31 91 PHE A CA 1
ATOM 693 C C . PHE A 1 91 ? -11.437 -2.172 -14.370 1.00 77.31 91 PHE A C 1
ATOM 695 O O . PHE A 1 91 ? -11.046 -1.425 -13.477 1.00 77.31 91 PHE A O 1
ATOM 702 N N . LEU A 1 92 ? -10.987 -3.416 -14.534 1.00 81.75 92 LEU A N 1
ATOM 703 C CA . LEU A 1 92 ? -9.747 -3.916 -13.956 1.00 81.75 92 LEU A CA 1
ATOM 704 C C . LEU A 1 92 ? -8.705 -3.949 -15.076 1.00 81.75 92 LEU A C 1
ATOM 706 O O . LEU A 1 92 ? -9.013 -4.410 -16.175 1.00 81.75 92 LEU A O 1
ATOM 710 N N . PRO A 1 93 ? -7.493 -3.436 -14.842 1.00 88.31 93 PRO A N 1
ATOM 711 C CA . PRO A 1 93 ? -6.447 -3.475 -15.846 1.00 88.31 93 PRO A CA 1
ATOM 712 C C . PRO A 1 93 ? -5.938 -4.914 -16.009 1.00 88.31 93 PRO A C 1
ATOM 714 O O . PRO A 1 93 ? -5.125 -5.378 -15.214 1.00 88.31 93 PRO A O 1
ATOM 717 N N . ASP A 1 94 ? -6.374 -5.599 -17.070 1.00 89.38 94 ASP A N 1
ATOM 718 C CA . ASP A 1 94 ? -5.952 -6.975 -17.399 1.00 89.38 94 ASP A CA 1
ATOM 719 C C . ASP A 1 94 ? -4.425 -7.133 -17.463 1.00 89.38 94 ASP A C 1
ATOM 721 O O . ASP A 1 94 ? -3.893 -8.202 -17.186 1.00 89.38 94 ASP A O 1
ATOM 725 N N . VAL A 1 95 ? -3.710 -6.052 -17.791 1.00 93.62 95 VAL A N 1
ATOM 726 C CA . VAL A 1 95 ? -2.242 -6.021 -17.844 1.00 93.62 95 VAL A CA 1
ATOM 727 C C . VAL A 1 95 ? -1.581 -6.262 -16.478 1.00 93.62 95 VAL A C 1
ATOM 729 O O . VAL A 1 95 ? -0.415 -6.629 -16.426 1.00 93.62 95 VAL A O 1
ATOM 732 N N . LEU A 1 96 ? -2.303 -6.068 -15.368 1.00 96.94 96 LEU A N 1
ATOM 733 C CA . LEU A 1 96 ? -1.789 -6.345 -14.022 1.00 96.94 96 LEU A CA 1
ATOM 734 C C . LEU A 1 96 ? -2.028 -7.793 -13.578 1.00 96.94 96 LEU A C 1
ATOM 736 O O . LEU A 1 96 ? -1.495 -8.214 -12.550 1.00 96.94 96 LEU A O 1
ATOM 740 N N . GLN A 1 97 ? -2.818 -8.564 -14.326 1.00 95.62 97 GLN A N 1
ATOM 741 C CA . GLN A 1 97 ? -3.073 -9.962 -14.009 1.00 95.62 97 GLN A CA 1
ATOM 742 C C . GLN A 1 97 ? -1.779 -10.772 -14.165 1.00 95.62 97 GLN A C 1
ATOM 744 O O . GLN A 1 97 ? -1.154 -10.786 -15.220 1.00 95.62 97 GLN A O 1
ATOM 749 N N . ASN A 1 98 ? -1.411 -11.509 -13.120 1.00 97.00 98 ASN A N 1
ATOM 750 C CA . ASN A 1 98 ? -0.170 -12.279 -12.983 1.00 97.00 98 ASN A CA 1
ATOM 751 C C . ASN A 1 98 ? 1.115 -11.439 -12.933 1.00 97.00 98 ASN A C 1
ATOM 753 O O . ASN A 1 98 ? 2.204 -12.013 -12.980 1.00 97.00 98 ASN A O 1
ATOM 757 N N . ALA A 1 99 ? 1.008 -10.114 -12.799 1.00 98.50 99 ALA A N 1
ATOM 758 C CA . ALA A 1 99 ? 2.171 -9.264 -12.593 1.00 98.50 99 ALA A CA 1
ATOM 759 C C . ALA A 1 99 ? 2.811 -9.516 -11.216 1.00 98.50 99 ALA A C 1
ATOM 761 O O . ALA A 1 99 ? 2.164 -9.978 -10.264 1.00 98.50 99 ALA A O 1
ATOM 762 N N . ILE A 1 100 ? 4.093 -9.174 -11.109 1.00 98.88 100 ILE A N 1
ATOM 763 C CA . ILE A 1 100 ? 4.792 -9.054 -9.835 1.00 98.88 100 ILE A CA 1
ATOM 764 C C . ILE A 1 100 ? 4.590 -7.633 -9.305 1.00 98.88 100 ILE A C 1
ATOM 766 O O . ILE A 1 100 ? 4.919 -6.659 -9.978 1.00 98.88 100 ILE A O 1
ATOM 770 N N . PHE A 1 101 ? 4.068 -7.510 -8.090 1.00 98.88 101 PHE A N 1
ATOM 771 C CA . PHE A 1 101 ? 3.896 -6.240 -7.392 1.00 98.88 101 PHE A CA 1
ATOM 772 C C . PHE A 1 101 ? 5.063 -6.032 -6.438 1.00 98.88 101 PHE A C 1
ATOM 774 O O . PHE A 1 101 ? 5.317 -6.879 -5.579 1.00 98.88 101 PHE A O 1
ATOM 781 N N . VAL A 1 102 ? 5.773 -4.916 -6.583 1.00 98.81 102 VAL A N 1
ATOM 782 C CA . VAL A 1 102 ? 6.994 -4.655 -5.816 1.00 98.81 102 VAL A CA 1
ATOM 783 C C . VAL A 1 102 ? 7.116 -3.179 -5.450 1.00 98.81 102 VAL A C 1
ATOM 785 O O . VAL A 1 102 ? 6.887 -2.293 -6.276 1.00 98.81 102 VAL A O 1
ATOM 788 N N . GLY A 1 103 ? 7.443 -2.936 -4.182 1.00 98.44 103 GLY A N 1
ATOM 789 C CA . GLY A 1 103 ? 7.695 -1.607 -3.633 1.00 98.44 103 GLY A CA 1
ATOM 790 C C . GLY A 1 103 ? 9.091 -1.070 -3.947 1.00 98.44 103 GLY A C 1
ATOM 791 O O . GLY A 1 103 ? 9.830 -1.645 -4.748 1.00 98.44 103 GLY A O 1
ATOM 792 N N . HIS A 1 104 ? 9.484 0.022 -3.297 1.00 96.81 104 HIS A N 1
ATOM 793 C CA . HIS A 1 104 ? 10.806 0.613 -3.514 1.00 96.81 104 HIS A CA 1
ATOM 794 C C . HIS A 1 104 ? 11.931 -0.086 -2.737 1.00 96.81 104 HIS A C 1
ATOM 796 O O . HIS A 1 104 ? 11.720 -0.720 -1.698 1.00 96.81 104 HIS A O 1
ATOM 802 N N . ILE A 1 105 ? 13.170 0.129 -3.192 1.00 95.12 105 ILE A N 1
ATOM 803 C CA . ILE A 1 105 ? 14.395 -0.462 -2.632 1.00 95.12 105 ILE A CA 1
ATOM 804 C C . ILE A 1 105 ? 14.665 -0.084 -1.168 1.00 95.12 105 ILE A C 1
ATOM 806 O O . ILE A 1 105 ? 15.278 -0.863 -0.443 1.00 95.12 105 ILE A O 1
ATOM 810 N N . VAL A 1 106 ? 14.203 1.076 -0.690 1.00 91.75 106 VAL A N 1
ATOM 811 C CA . VAL A 1 106 ? 14.275 1.450 0.739 1.00 91.75 106 VAL A CA 1
ATOM 812 C C . VAL A 1 106 ? 13.023 0.935 1.443 1.00 91.75 106 VAL A C 1
ATOM 814 O O . VAL A 1 106 ? 12.217 1.714 1.919 1.00 91.75 106 VAL A O 1
ATOM 817 N N . THR A 1 107 ? 12.796 -0.377 1.389 1.00 92.75 107 THR A N 1
ATOM 818 C CA . THR A 1 107 ? 11.499 -1.006 1.665 1.00 92.75 107 THR A CA 1
ATOM 819 C C . THR A 1 107 ? 10.917 -0.615 3.029 1.00 92.75 107 THR A C 1
ATOM 821 O O . THR A 1 107 ? 11.488 -0.909 4.083 1.00 92.75 107 THR A O 1
ATOM 824 N N . ASP A 1 108 ? 9.748 0.020 2.991 1.00 95.50 108 ASP A N 1
ATOM 825 C CA . ASP A 1 108 ? 8.926 0.348 4.150 1.00 95.50 108 ASP A CA 1
ATOM 826 C C . ASP A 1 108 ? 7.654 -0.517 4.176 1.00 95.50 108 ASP A C 1
ATOM 828 O O . ASP A 1 108 ? 7.473 -1.436 3.370 1.00 95.50 108 ASP A O 1
ATOM 832 N N . LEU A 1 109 ? 6.794 -0.277 5.166 1.00 97.69 109 LEU A N 1
ATOM 833 C CA . LEU A 1 109 ? 5.598 -1.088 5.345 1.00 97.69 109 LEU A CA 1
ATOM 834 C C . LEU A 1 109 ? 4.567 -0.858 4.228 1.00 97.69 109 LEU A C 1
ATOM 836 O O . LEU A 1 109 ? 3.892 -1.820 3.862 1.00 97.69 109 LEU A O 1
ATOM 840 N N . ASP A 1 110 ? 4.444 0.353 3.674 1.00 98.56 110 ASP A N 1
ATOM 841 C CA . ASP A 1 110 ? 3.462 0.622 2.616 1.00 98.56 110 ASP A CA 1
ATOM 842 C C . ASP A 1 110 ? 3.840 -0.072 1.306 1.00 98.56 110 ASP A C 1
ATOM 844 O O . ASP A 1 110 ? 3.024 -0.783 0.712 1.00 98.56 110 ASP A O 1
ATOM 848 N N . SER A 1 111 ? 5.125 -0.023 0.950 1.00 97.88 111 SER A N 1
ATOM 849 C CA . SER A 1 111 ? 5.708 -0.807 -0.139 1.00 97.88 111 SER A CA 1
ATOM 850 C C . SER A 1 111 ? 5.354 -2.303 -0.065 1.00 97.88 111 SER A C 1
ATOM 852 O O . SER A 1 111 ? 4.982 -2.911 -1.071 1.00 97.88 111 SER A O 1
ATOM 854 N N . VAL A 1 112 ? 5.446 -2.920 1.119 1.00 98.62 112 VAL A N 1
ATOM 855 C CA . VAL A 1 112 ? 5.192 -4.363 1.294 1.00 98.62 112 VAL A CA 1
ATOM 856 C C . VAL A 1 112 ? 3.702 -4.680 1.371 1.00 98.62 112 VAL A C 1
ATOM 858 O O . VAL A 1 112 ? 3.214 -5.562 0.660 1.00 98.62 112 VAL A O 1
ATOM 861 N N . ALA A 1 113 ? 2.965 -3.984 2.236 1.00 98.75 113 ALA A N 1
ATOM 862 C CA . ALA A 1 113 ? 1.545 -4.240 2.445 1.00 98.75 113 ALA A CA 1
ATOM 863 C C . ALA A 1 113 ? 0.734 -3.938 1.184 1.00 98.75 113 ALA A C 1
ATOM 865 O O . ALA A 1 113 ? -0.143 -4.723 0.817 1.00 98.75 113 ALA A O 1
ATOM 866 N N . GLY A 1 114 ? 1.051 -2.846 0.489 1.00 98.50 114 GLY A N 1
ATOM 867 C CA . GLY A 1 114 ? 0.383 -2.495 -0.748 1.00 98.50 114 GLY A CA 1
ATOM 868 C C . GLY A 1 114 ? 0.735 -3.441 -1.898 1.00 98.50 114 GLY A C 1
ATOM 869 O O . GLY A 1 114 ? -0.163 -3.784 -2.662 1.00 98.50 114 GLY A O 1
ATOM 870 N N . ALA A 1 115 ? 1.955 -3.994 -1.970 1.00 98.88 115 ALA A N 1
ATOM 871 C CA . ALA A 1 115 ? 2.278 -5.067 -2.922 1.00 98.88 115 ALA A CA 1
ATOM 872 C C . ALA A 1 115 ? 1.443 -6.333 -2.664 1.00 98.88 115 ALA A C 1
ATOM 874 O O . ALA A 1 115 ? 0.872 -6.915 -3.588 1.00 98.88 115 ALA A O 1
ATOM 875 N N . MET A 1 116 ? 1.311 -6.738 -1.397 1.00 98.88 116 MET A N 1
ATOM 876 C CA . MET A 1 116 ? 0.461 -7.867 -0.998 1.00 98.88 116 MET A CA 1
ATOM 877 C C . MET A 1 116 ? -1.022 -7.611 -1.287 1.00 98.88 116 MET A C 1
ATOM 879 O O . MET A 1 116 ? -1.722 -8.494 -1.788 1.00 98.88 116 MET A O 1
ATOM 883 N N . GLY A 1 117 ? -1.504 -6.401 -1.003 1.00 98.62 117 GLY A N 1
ATOM 884 C CA . GLY A 1 117 ? -2.867 -5.988 -1.310 1.00 98.62 117 GLY A CA 1
ATOM 885 C C . GLY A 1 117 ? -3.142 -5.958 -2.811 1.00 98.62 117 GLY A C 1
ATOM 886 O O . GLY A 1 117 ? -4.168 -6.473 -3.247 1.00 98.62 117 GLY A O 1
ATOM 887 N N . ALA A 1 118 ? -2.215 -5.427 -3.609 1.00 98.62 118 ALA A N 1
ATOM 888 C CA . ALA A 1 118 ? -2.324 -5.382 -5.062 1.00 98.62 118 ALA A CA 1
ATOM 889 C C . ALA A 1 118 ? -2.327 -6.791 -5.673 1.00 98.62 118 ALA A C 1
ATOM 891 O O . ALA A 1 118 ? -3.190 -7.089 -6.498 1.00 98.62 118 ALA A O 1
ATOM 892 N N . ALA A 1 119 ? -1.460 -7.692 -5.199 1.00 98.56 119 ALA A N 1
ATOM 893 C CA . ALA A 1 119 ? -1.459 -9.094 -5.615 1.00 98.56 119 ALA A CA 1
ATOM 894 C C . ALA A 1 119 ? -2.793 -9.796 -5.300 1.00 98.56 119 ALA A C 1
ATOM 896 O O . ALA A 1 119 ? -3.314 -10.539 -6.132 1.00 98.56 119 ALA A O 1
ATOM 897 N N . ALA A 1 120 ? -3.390 -9.526 -4.134 1.00 97.94 120 ALA A N 1
ATOM 898 C CA . ALA A 1 120 ? -4.706 -10.053 -3.769 1.00 97.94 120 ALA A CA 1
ATOM 899 C C . ALA A 1 120 ? -5.860 -9.417 -4.575 1.00 97.94 120 ALA A C 1
ATOM 901 O O . ALA A 1 120 ? -6.873 -10.071 -4.839 1.00 97.94 120 ALA A O 1
ATOM 902 N N . LEU A 1 121 ? -5.728 -8.147 -4.965 1.00 96.44 121 LEU A N 1
ATOM 903 C CA . LEU A 1 121 ? -6.733 -7.403 -5.723 1.00 96.44 121 LEU A CA 1
ATOM 904 C C . LEU A 1 121 ? -6.739 -7.810 -7.197 1.00 96.44 121 LEU A C 1
ATOM 906 O O . LEU A 1 121 ? -7.759 -8.273 -7.702 1.00 96.44 121 LEU A O 1
ATOM 910 N N . TYR A 1 122 ? -5.608 -7.653 -7.875 1.00 96.44 122 TYR A N 1
ATOM 911 C CA . TYR A 1 122 ? -5.485 -7.836 -9.322 1.00 96.44 122 TYR A CA 1
ATOM 912 C C . TYR A 1 122 ? -5.140 -9.274 -9.719 1.00 96.44 122 TYR A C 1
ATOM 914 O O . TYR A 1 122 ? -5.255 -9.627 -10.885 1.00 96.44 122 TYR A O 1
ATOM 922 N N . GLY A 1 123 ? -4.760 -10.112 -8.750 1.00 95.25 123 GLY A N 1
ATOM 923 C CA . GLY A 1 123 ? -4.291 -11.471 -8.981 1.00 95.25 123 GLY A CA 1
ATOM 924 C C . GLY A 1 123 ? -2.873 -11.464 -9.546 1.00 95.25 123 GLY A C 1
ATOM 925 O O . GLY A 1 123 ? -2.655 -11.128 -10.700 1.00 95.25 123 GLY A O 1
ATOM 926 N N . GLY A 1 124 ? -1.900 -11.858 -8.735 1.00 97.31 124 GLY A N 1
ATOM 927 C CA . GLY A 1 124 ? -0.490 -11.918 -9.112 1.00 97.31 124 GLY A CA 1
ATOM 928 C C . GLY A 1 124 ? 0.372 -12.275 -7.911 1.00 97.31 124 GLY A C 1
ATOM 929 O O . GLY A 1 124 ? -0.109 -12.922 -6.977 1.00 97.31 124 GLY A O 1
ATOM 930 N N . THR A 1 125 ? 1.626 -11.832 -7.917 1.00 98.50 125 THR A N 1
ATOM 931 C CA . THR A 1 125 ? 2.602 -12.187 -6.878 1.00 98.50 125 THR A CA 1
ATOM 932 C C . THR A 1 125 ? 3.163 -10.931 -6.232 1.00 98.50 125 THR A C 1
ATOM 934 O O . THR A 1 125 ? 3.613 -10.027 -6.924 1.00 98.50 125 THR A O 1
ATOM 937 N N . ALA A 1 126 ? 3.157 -10.857 -4.904 1.00 98.75 126 ALA A N 1
ATOM 938 C CA . ALA A 1 126 ? 3.872 -9.802 -4.191 1.00 98.75 126 ALA A CA 1
ATOM 939 C 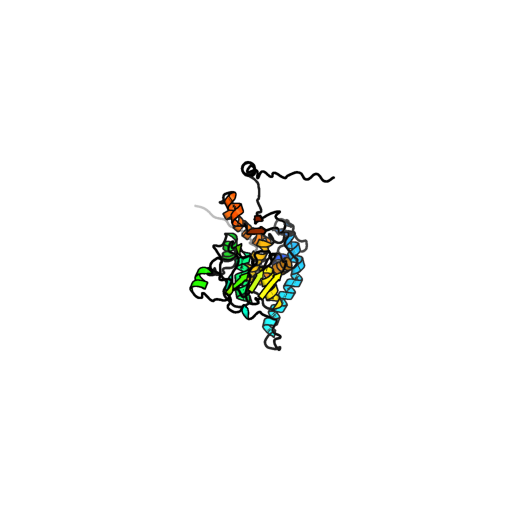C . ALA A 1 126 ? 5.359 -10.158 -4.073 1.00 98.75 126 ALA A C 1
ATOM 941 O O . ALA A 1 126 ? 5.698 -11.334 -3.924 1.00 98.75 126 ALA A O 1
ATOM 942 N N . ALA A 1 127 ? 6.227 -9.152 -4.088 1.00 98.75 127 ALA A N 1
ATOM 943 C CA . ALA A 1 127 ? 7.664 -9.316 -3.924 1.00 98.75 127 ALA A CA 1
ATOM 944 C C . ALA A 1 127 ? 8.255 -8.248 -3.002 1.00 98.75 127 ALA A C 1
ATOM 946 O O . ALA A 1 127 ? 7.739 -7.134 -2.890 1.00 98.75 127 ALA A O 1
ATOM 947 N N . LEU A 1 128 ? 9.369 -8.590 -2.361 1.00 98.62 128 LEU A N 1
ATOM 948 C CA . LEU A 1 128 ? 10.180 -7.660 -1.586 1.00 98.62 128 LEU A CA 1
ATOM 949 C C . LEU A 1 128 ? 11.299 -7.095 -2.457 1.00 98.62 128 LEU A C 1
ATOM 951 O O . LEU A 1 128 ? 12.003 -7.848 -3.127 1.00 98.62 128 LEU A O 1
ATOM 955 N N . ALA A 1 129 ? 11.488 -5.777 -2.417 1.00 97.75 129 ALA A N 1
ATOM 956 C CA . ALA A 1 129 ? 12.594 -5.135 -3.118 1.00 97.75 129 ALA A CA 1
ATOM 957 C C . ALA A 1 129 ? 13.908 -5.217 -2.332 1.00 97.75 129 ALA A C 1
ATOM 959 O O . ALA A 1 129 ? 14.972 -5.187 -2.937 1.00 97.75 129 ALA A O 1
ATOM 960 N N . SER A 1 130 ? 13.857 -5.270 -0.999 1.00 96.25 130 SER A N 1
ATOM 961 C CA . SER A 1 130 ? 15.033 -5.382 -0.131 1.00 96.25 130 SER A CA 1
ATOM 962 C C . SER A 1 130 ? 14.642 -5.874 1.275 1.00 96.25 130 SER A C 1
ATOM 964 O O . SER A 1 130 ? 13.456 -6.115 1.535 1.00 96.25 130 SER A O 1
ATOM 966 N N . PRO A 1 131 ? 15.609 -6.097 2.193 1.00 95.88 131 PRO A N 1
ATOM 967 C CA . PRO A 1 131 ? 15.309 -6.504 3.562 1.00 95.88 131 PRO A CA 1
ATOM 968 C C . PRO A 1 131 ? 14.359 -5.537 4.279 1.00 95.88 131 PRO A C 1
ATOM 970 O O . PRO A 1 131 ? 14.529 -4.322 4.236 1.00 95.88 131 PRO A O 1
ATOM 973 N N . ILE A 1 132 ? 13.387 -6.098 4.994 1.00 94.62 132 ILE A N 1
ATOM 974 C CA . ILE A 1 132 ? 12.341 -5.337 5.684 1.00 94.62 132 ILE A CA 1
ATOM 975 C C . ILE A 1 132 ? 12.793 -4.807 7.051 1.00 94.62 132 ILE A C 1
ATOM 977 O O . ILE A 1 132 ? 13.616 -5.417 7.737 1.00 94.62 132 ILE A O 1
ATOM 981 N N . ASN A 1 133 ? 12.192 -3.699 7.482 1.00 91.69 133 ASN A N 1
ATOM 982 C CA . ASN A 1 133 ? 12.426 -3.106 8.799 1.00 91.69 133 ASN A CA 1
ATOM 983 C C . ASN A 1 133 ? 11.607 -3.781 9.925 1.00 91.69 133 ASN A C 1
ATOM 985 O O . ASN A 1 133 ? 10.670 -4.553 9.692 1.00 91.69 133 ASN A O 1
ATOM 989 N N . SER A 1 134 ? 11.927 -3.447 11.177 1.00 93.75 134 SER A N 1
ATOM 990 C CA . SER A 1 134 ? 11.259 -3.988 12.374 1.00 93.75 134 SER A CA 1
ATOM 991 C C . SER A 1 134 ? 9.757 -3.695 12.483 1.00 93.75 134 SER A C 1
ATOM 993 O O . SER A 1 134 ? 9.029 -4.473 13.104 1.00 93.75 134 SER A O 1
ATOM 995 N N . GLU A 1 135 ? 9.276 -2.598 11.896 1.00 95.25 135 GLU A N 1
ATOM 996 C CA . GLU A 1 135 ? 7.844 -2.282 11.827 1.00 95.25 135 GLU A CA 1
ATOM 997 C C . GLU A 1 135 ? 7.105 -3.263 10.913 1.00 95.25 135 GLU A C 1
ATOM 999 O O . GLU A 1 135 ? 6.052 -3.791 11.269 1.00 95.25 135 GLU A O 1
ATOM 1004 N N . THR A 1 136 ? 7.705 -3.571 9.769 1.00 96.50 136 THR A N 1
ATOM 1005 C CA . THR A 1 136 ? 7.155 -4.514 8.798 1.00 96.50 136 THR A CA 1
ATOM 1006 C C . THR A 1 136 ? 7.161 -5.936 9.353 1.00 96.50 136 THR A C 1
ATOM 1008 O O . THR A 1 136 ? 6.172 -6.656 9.234 1.00 96.50 136 THR A O 1
ATOM 1011 N N . VAL A 1 137 ? 8.229 -6.326 10.063 1.00 96.88 137 VAL A N 1
ATOM 1012 C CA . VAL A 1 137 ? 8.283 -7.604 10.797 1.00 96.88 137 VAL A CA 1
ATOM 1013 C C . VAL A 1 137 ? 7.146 -7.710 11.816 1.00 96.88 137 VAL A C 1
ATOM 1015 O O . VAL A 1 137 ? 6.532 -8.770 11.939 1.00 96.88 137 VAL A O 1
ATOM 1018 N N . PHE A 1 138 ? 6.844 -6.627 12.541 1.00 97.12 138 PHE A N 1
ATOM 1019 C CA . PHE A 1 138 ? 5.711 -6.601 13.465 1.00 97.12 138 PHE A CA 1
ATOM 1020 C C . PHE A 1 138 ? 4.385 -6.860 12.738 1.00 97.12 138 PHE A C 1
ATOM 1022 O O . PHE A 1 138 ? 3.605 -7.683 13.211 1.00 97.12 138 PHE A O 1
ATOM 1029 N N . ALA A 1 139 ? 4.149 -6.220 11.589 1.00 98.12 139 ALA A N 1
ATOM 1030 C CA . ALA A 1 139 ? 2.920 -6.415 10.820 1.00 98.12 139 ALA A CA 1
ATOM 1031 C C . ALA A 1 139 ? 2.767 -7.873 10.340 1.00 98.12 139 ALA A C 1
ATOM 1033 O O . ALA A 1 139 ? 1.710 -8.473 10.535 1.00 98.12 139 ALA A O 1
ATOM 1034 N N . PHE A 1 140 ? 3.841 -8.489 9.828 1.00 98.25 140 PHE A N 1
ATOM 1035 C CA . PHE A 1 140 ? 3.841 -9.913 9.462 1.00 98.25 140 PHE A CA 1
ATOM 1036 C C . PHE A 1 140 ? 3.453 -10.824 10.634 1.00 98.25 140 PHE A C 1
ATOM 1038 O O . PHE A 1 140 ? 2.662 -11.752 10.469 1.00 98.25 140 PHE A O 1
ATOM 1045 N N . GLN A 1 141 ? 3.996 -10.555 11.824 1.00 97.44 141 GLN A N 1
ATOM 1046 C CA . GLN A 1 141 ? 3.715 -11.339 13.029 1.00 97.44 141 GLN A CA 1
ATOM 1047 C C . GLN A 1 141 ? 2.290 -11.133 13.547 1.00 97.44 141 GLN A C 1
ATOM 1049 O O . GLN A 1 141 ? 1.653 -12.104 13.945 1.00 97.44 141 GLN A O 1
ATOM 1054 N N . GLU A 1 142 ? 1.795 -9.894 13.542 1.00 97.62 142 GLU A N 1
ATOM 1055 C CA . GLU A 1 142 ? 0.443 -9.561 14.002 1.00 97.62 142 GLU A CA 1
ATOM 1056 C C . GLU A 1 142 ? -0.623 -10.238 13.133 1.00 97.62 142 GLU A C 1
ATOM 1058 O O . GLU A 1 142 ? -1.613 -10.748 13.655 1.00 97.62 142 GLU A O 1
ATOM 1063 N N . TRP A 1 143 ? -0.398 -10.286 11.817 1.00 97.88 143 TRP A N 1
ATOM 1064 C CA . TRP A 1 143 ? -1.382 -10.780 10.853 1.00 97.88 143 TRP A CA 1
ATOM 1065 C C . TRP A 1 143 ? -1.137 -12.213 10.380 1.00 97.88 143 TRP A C 1
ATOM 1067 O O . TRP A 1 143 ? -1.968 -12.770 9.664 1.00 97.88 143 TRP A O 1
ATOM 1077 N N . GLY A 1 144 ? -0.029 -12.835 10.793 1.00 97.12 144 GLY A N 1
ATOM 1078 C CA . GLY A 1 144 ? 0.289 -14.230 10.483 1.00 97.12 144 GLY A CA 1
ATOM 1079 C C . GLY A 1 144 ? 0.401 -14.517 8.983 1.00 97.12 144 GLY A C 1
ATOM 1080 O O . GLY A 1 144 ? 0.100 -15.629 8.550 1.00 97.12 144 GLY A O 1
ATOM 1081 N N . VAL A 1 145 ? 0.788 -13.518 8.186 1.00 95.44 145 VAL A N 1
ATOM 1082 C CA . VAL A 1 145 ? 0.913 -13.646 6.729 1.00 95.44 145 VAL A CA 1
ATOM 1083 C C . VAL A 1 145 ? 2.321 -14.102 6.336 1.00 95.44 145 VAL A C 1
ATOM 1085 O O . VAL A 1 145 ? 3.293 -13.733 7.001 1.00 95.44 145 VAL A O 1
ATOM 10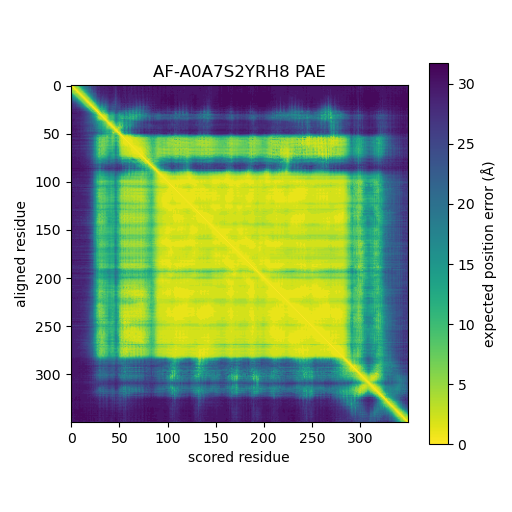88 N N . PRO A 1 146 ? 2.466 -14.924 5.280 1.00 95.62 146 PRO A N 1
ATOM 1089 C CA . PRO A 1 146 ? 3.777 -15.357 4.822 1.00 95.62 146 PRO A CA 1
ATOM 1090 C C . PRO A 1 146 ? 4.553 -14.184 4.220 1.00 95.62 146 PRO A C 1
ATOM 1092 O O . PRO A 1 146 ? 3.987 -13.324 3.544 1.00 95.62 146 PRO A O 1
ATOM 1095 N N . MET A 1 147 ? 5.864 -14.184 4.448 1.00 96.44 147 MET A N 1
ATOM 1096 C CA . MET A 1 147 ? 6.771 -13.222 3.833 1.00 96.44 147 MET A CA 1
ATOM 1097 C C . MET A 1 147 ? 6.888 -13.517 2.327 1.00 96.44 147 MET A C 1
ATOM 1099 O O . MET A 1 147 ? 7.127 -14.676 1.972 1.00 96.44 147 MET A O 1
ATOM 1103 N N . PRO A 1 148 ? 6.717 -12.516 1.442 1.00 98.12 148 PRO A N 1
ATOM 1104 C CA . PRO A 1 148 ? 6.934 -12.699 0.012 1.00 98.12 148 PRO A CA 1
ATOM 1105 C C . PRO A 1 148 ? 8.400 -13.006 -0.319 1.00 98.12 148 PRO A C 1
ATOM 1107 O O . PRO A 1 148 ? 9.299 -12.721 0.473 1.00 98.12 148 PRO A O 1
ATOM 1110 N N . GLN A 1 149 ? 8.634 -13.568 -1.505 1.00 98.38 149 GLN A N 1
ATOM 1111 C CA . GLN A 1 149 ? 9.987 -13.765 -2.036 1.00 98.38 149 GLN A CA 1
ATOM 1112 C C . GLN A 1 149 ? 10.621 -12.425 -2.430 1.00 98.38 149 GLN A C 1
ATOM 1114 O O . GLN A 1 149 ? 9.916 -11.430 -2.635 1.00 98.38 149 GLN A O 1
ATOM 1119 N N . TYR A 1 150 ? 11.947 -12.396 -2.547 1.00 98.62 150 TYR A N 1
ATOM 1120 C CA . TYR A 1 150 ? 12.641 -11.236 -3.095 1.00 98.62 150 TYR A CA 1
ATOM 1121 C C . TYR A 1 150 ? 12.434 -11.152 -4.609 1.00 98.62 150 TYR A C 1
ATOM 1123 O O . TYR A 1 150 ? 12.250 -12.164 -5.288 1.00 98.62 150 TYR A O 1
ATOM 1131 N N . ILE A 1 151 ? 12.442 -9.931 -5.142 1.00 98.62 151 ILE A N 1
ATOM 1132 C CA . ILE A 1 151 ? 12.267 -9.697 -6.579 1.00 98.62 151 ILE A CA 1
ATOM 1133 C C . ILE A 1 151 ? 13.394 -10.329 -7.405 1.00 98.62 151 ILE A C 1
ATOM 1135 O O . ILE A 1 151 ? 13.148 -10.795 -8.514 1.00 98.62 151 ILE A O 1
ATOM 1139 N N . GLU A 1 152 ? 14.605 -10.399 -6.851 1.00 98.38 152 GLU A N 1
ATOM 1140 C CA . GLU A 1 152 ? 15.761 -11.067 -7.443 1.00 98.38 152 GLU A CA 1
ATOM 1141 C C . GLU A 1 152 ? 15.479 -12.543 -7.736 1.00 98.38 152 GLU A C 1
ATOM 1143 O O . GLU A 1 152 ? 15.700 -12.986 -8.862 1.00 98.38 152 GLU A O 1
ATOM 1148 N N . ASP A 1 153 ? 14.935 -13.273 -6.758 1.00 98.38 153 ASP A N 1
ATOM 1149 C CA . ASP A 1 153 ? 14.639 -14.703 -6.890 1.00 98.38 153 ASP A CA 1
ATOM 1150 C C . ASP A 1 153 ? 13.549 -14.932 -7.955 1.00 98.38 153 ASP A C 1
ATOM 1152 O O . ASP A 1 153 ? 13.672 -15.786 -8.833 1.00 98.38 153 ASP A O 1
ATOM 1156 N N . LEU A 1 154 ? 12.495 -14.106 -7.941 1.00 98.31 154 LEU A N 1
ATOM 1157 C CA . LEU A 1 154 ? 11.392 -14.216 -8.901 1.00 98.31 154 LEU A CA 1
ATOM 1158 C C . LEU A 1 154 ? 11.826 -13.898 -10.340 1.00 98.31 154 LEU A C 1
ATOM 1160 O O . LEU A 1 154 ? 11.336 -14.521 -11.285 1.00 98.31 154 LEU A O 1
ATOM 1164 N N . LEU A 1 155 ? 12.731 -12.933 -10.525 1.00 98.19 155 LEU A N 1
ATOM 1165 C CA . LEU A 1 155 ? 13.263 -12.586 -11.844 1.00 98.19 155 LEU A CA 1
ATOM 1166 C C . LEU A 1 155 ? 14.351 -13.545 -12.324 1.00 98.19 155 LEU A C 1
ATOM 1168 O O . LEU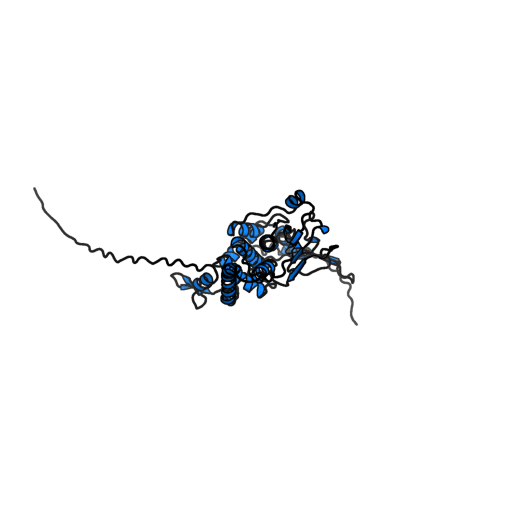 A 1 155 ? 14.547 -13.657 -13.533 1.00 98.19 155 LEU A O 1
ATOM 1172 N N . GLU A 1 156 ? 15.015 -14.276 -11.430 1.00 97.81 156 GLU A N 1
ATOM 1173 C CA . GLU A 1 156 ? 15.848 -15.412 -11.825 1.00 97.81 156 GLU A CA 1
ATOM 1174 C C . GLU A 1 156 ? 14.986 -16.535 -12.431 1.00 97.81 156 GLU A C 1
ATOM 1176 O O . GLU A 1 156 ? 15.333 -17.088 -13.478 1.00 97.81 156 GLU A O 1
ATOM 1181 N N . GLU A 1 157 ? 13.822 -16.821 -11.837 1.00 97.25 157 GLU A N 1
ATOM 1182 C CA . GLU A 1 157 ? 12.873 -17.823 -12.341 1.00 97.25 157 GLU A CA 1
ATOM 1183 C C . GLU A 1 157 ? 12.150 -17.383 -13.625 1.00 97.25 157 GLU A C 1
ATOM 1185 O O . GLU A 1 157 ? 11.973 -18.180 -14.553 1.00 97.25 157 GLU A O 1
ATOM 1190 N N . ASN A 1 158 ? 11.731 -16.115 -13.702 1.00 97.44 158 ASN A N 1
ATOM 1191 C CA . ASN A 1 158 ? 11.063 -15.546 -14.871 1.00 97.44 158 ASN A CA 1
ATOM 1192 C C . ASN A 1 158 ? 11.589 -14.136 -15.208 1.00 97.44 158 ASN A C 1
ATOM 1194 O O . ASN A 1 158 ? 10.953 -13.136 -14.862 1.00 97.44 158 ASN A O 1
ATOM 1198 N N . PRO A 1 159 ? 12.680 -14.031 -15.991 1.00 97.69 159 PRO A N 1
ATOM 1199 C CA . PRO A 1 159 ? 13.289 -12.745 -16.348 1.00 97.69 159 PRO A CA 1
ATOM 1200 C C . PRO A 1 159 ? 12.389 -11.785 -17.143 1.00 97.69 159 PRO A C 1
ATOM 1202 O O . PRO A 1 159 ? 12.731 -10.617 -17.317 1.00 97.69 159 PRO A O 1
ATOM 1205 N N . LYS A 1 160 ? 11.264 -12.273 -17.681 1.00 97.44 160 LYS A N 1
ATOM 1206 C CA . LYS A 1 160 ? 10.311 -11.501 -18.496 1.00 97.44 160 LYS A CA 1
ATOM 1207 C C . LYS A 1 160 ? 8.969 -11.295 -17.794 1.00 97.44 160 LYS A C 1
ATOM 1209 O O . LYS A 1 160 ? 7.983 -11.016 -18.468 1.00 97.44 160 LYS A O 1
ATOM 1214 N N . ALA A 1 161 ? 8.904 -11.519 -16.482 1.00 98.19 161 ALA A N 1
ATOM 1215 C CA . ALA A 1 161 ? 7.689 -11.280 -15.722 1.00 98.19 161 ALA A CA 1
ATOM 1216 C C . ALA A 1 161 ? 7.270 -9.810 -15.838 1.00 98.19 161 ALA A C 1
ATOM 1218 O O . ALA A 1 161 ? 8.109 -8.920 -15.700 1.00 98.19 161 ALA A O 1
ATOM 1219 N N . ASP A 1 162 ? 5.978 -9.579 -16.057 1.00 98.62 162 ASP A N 1
ATOM 1220 C CA . ASP A 1 162 ? 5.389 -8.246 -15.995 1.00 98.62 162 ASP A CA 1
ATOM 1221 C C . ASP A 1 162 ? 5.451 -7.723 -14.551 1.00 98.62 162 ASP A C 1
ATOM 1223 O O . ASP A 1 162 ? 5.201 -8.467 -13.599 1.00 98.62 162 ASP A O 1
ATOM 1227 N N . ILE A 1 163 ? 5.791 -6.447 -14.377 1.00 98.69 163 ILE A N 1
ATOM 1228 C CA . ILE A 1 163 ? 6.007 -5.820 -13.068 1.00 98.69 163 ILE A CA 1
ATOM 1229 C C . ILE A 1 163 ? 5.101 -4.602 -12.908 1.00 98.69 163 ILE A C 1
ATOM 1231 O O . ILE A 1 163 ? 5.058 -3.712 -13.757 1.00 98.69 163 ILE A O 1
ATOM 1235 N N . CYS A 1 164 ? 4.417 -4.525 -11.772 1.00 98.75 164 CYS A N 1
ATOM 1236 C CA . CYS A 1 164 ? 3.751 -3.318 -11.316 1.00 98.75 164 CYS A CA 1
ATOM 1237 C C . CYS A 1 164 ? 4.537 -2.729 -10.146 1.00 98.75 164 CYS A C 1
ATOM 1239 O O . CYS A 1 164 ? 4.660 -3.356 -9.090 1.00 98.75 164 CYS A O 1
ATOM 1241 N N . LEU A 1 165 ? 5.040 -1.509 -10.321 1.00 98.81 165 LEU A N 1
ATOM 1242 C CA . LEU A 1 165 ? 5.621 -0.765 -9.212 1.00 98.81 165 LEU A CA 1
ATOM 1243 C C . LEU A 1 165 ? 4.497 -0.282 -8.306 1.00 98.81 165 LEU A C 1
ATOM 1245 O O . LEU A 1 165 ? 3.477 0.230 -8.779 1.00 98.81 165 LEU A O 1
ATOM 1249 N N . VAL A 1 166 ? 4.686 -0.442 -7.006 1.00 98.75 166 VAL A N 1
ATOM 1250 C CA . VAL A 1 166 ? 3.794 0.129 -6.005 1.00 98.75 166 VAL A CA 1
ATOM 1251 C C . VAL A 1 166 ? 4.586 1.069 -5.103 1.00 98.75 166 VAL A C 1
ATOM 1253 O O . VAL A 1 166 ? 5.774 0.849 -4.876 1.00 98.75 166 VAL A O 1
ATOM 1256 N N . ASP A 1 167 ? 3.961 2.144 -4.636 1.00 98.38 167 ASP A N 1
ATOM 1257 C CA . ASP A 1 167 ? 4.555 3.133 -3.718 1.00 98.38 167 ASP A CA 1
ATOM 1258 C C . ASP A 1 167 ? 5.775 3.911 -4.259 1.00 98.38 167 ASP A C 1
ATOM 1260 O O . ASP A 1 167 ? 6.458 4.634 -3.536 1.00 98.38 167 ASP A O 1
ATOM 1264 N N . HIS A 1 168 ? 6.095 3.767 -5.546 1.00 97.94 168 HIS A N 1
ATOM 1265 C CA . HIS A 1 168 ? 7.143 4.552 -6.188 1.00 97.94 168 HIS A CA 1
ATOM 1266 C C . HIS A 1 168 ? 7.050 4.511 -7.712 1.00 97.94 168 HIS A C 1
ATOM 1268 O O . HIS A 1 168 ? 6.504 3.588 -8.316 1.00 97.94 168 HIS A O 1
ATOM 1274 N N . GLN A 1 169 ? 7.694 5.493 -8.341 1.00 96.12 169 GLN A N 1
ATOM 1275 C CA . GLN A 1 169 ? 8.011 5.477 -9.775 1.00 96.12 169 GLN A CA 1
ATOM 1276 C C . GLN A 1 169 ? 9.367 6.109 -10.126 1.00 96.12 169 GLN A C 1
ATOM 1278 O O . GLN A 1 169 ? 9.740 6.177 -11.298 1.00 96.12 169 GLN A O 1
ATOM 1283 N N . GLN A 1 170 ? 10.117 6.597 -9.132 1.00 95.06 170 GLN A N 1
ATOM 1284 C CA . GLN A 1 170 ? 11.412 7.231 -9.372 1.00 95.06 170 GLN A CA 1
ATOM 1285 C C . GLN A 1 170 ? 12.480 6.165 -9.621 1.00 95.06 170 GLN A C 1
ATOM 1287 O O . GLN A 1 170 ? 12.627 5.230 -8.835 1.00 95.06 170 GLN A O 1
ATOM 1292 N N . THR A 1 171 ? 13.292 6.337 -10.666 1.00 94.00 171 THR A N 1
ATOM 1293 C CA . THR A 1 171 ? 14.332 5.360 -11.032 1.00 94.00 171 THR A CA 1
ATOM 1294 C C . THR A 1 171 ? 15.387 5.178 -9.939 1.00 94.00 171 THR A C 1
ATOM 1296 O O . THR A 1 171 ? 16.002 4.124 -9.855 1.00 94.00 171 THR A O 1
ATOM 1299 N N . SER A 1 172 ? 15.607 6.188 -9.086 1.00 92.25 172 SER A N 1
ATOM 1300 C CA . SER A 1 172 ? 16.521 6.099 -7.934 1.00 92.25 172 SER A CA 1
ATOM 1301 C C . SER A 1 172 ? 16.031 5.164 -6.826 1.00 92.25 172 SER A C 1
ATOM 1303 O O . SER A 1 172 ? 16.810 4.816 -5.943 1.00 92.25 172 SER A O 1
ATOM 1305 N N . GLN A 1 173 ? 14.753 4.787 -6.854 1.00 94.44 173 GLN A N 1
ATOM 1306 C CA . GLN A 1 173 ? 14.105 3.937 -5.858 1.00 94.44 173 GLN A CA 1
ATOM 1307 C C . GLN A 1 173 ? 13.835 2.518 -6.381 1.00 94.44 173 GLN A C 1
ATOM 1309 O O . GLN A 1 173 ? 13.394 1.661 -5.617 1.00 94.44 173 GLN A O 1
ATOM 1314 N N . LEU A 1 174 ? 14.115 2.268 -7.663 1.00 95.94 174 LEU A N 1
ATOM 1315 C CA . LEU A 1 174 ? 13.902 0.985 -8.322 1.00 95.94 174 LEU A CA 1
ATOM 1316 C C . LEU A 1 174 ? 14.972 -0.029 -7.891 1.00 95.94 174 LEU A C 1
ATOM 1318 O O . LEU A 1 174 ? 16.154 0.312 -7.788 1.00 95.94 174 LEU A O 1
ATOM 1322 N N . ASN A 1 175 ? 14.578 -1.287 -7.681 1.00 97.56 175 ASN A N 1
ATOM 1323 C CA . ASN A 1 175 ? 15.557 -2.355 -7.505 1.00 97.56 175 ASN A CA 1
ATOM 1324 C C . ASN A 1 175 ? 16.355 -2.556 -8.814 1.00 97.56 175 ASN A C 1
ATOM 1326 O O . ASN A 1 175 ? 15.748 -2.679 -9.878 1.00 97.56 175 ASN A O 1
ATOM 1330 N N . PRO A 1 176 ? 17.701 -2.605 -8.768 1.00 96.75 176 PRO A N 1
ATOM 1331 C CA . PRO A 1 176 ? 18.542 -2.655 -9.965 1.00 96.75 176 PRO A CA 1
ATOM 1332 C C . PRO A 1 176 ? 18.351 -3.898 -10.844 1.00 96.75 176 PRO A C 1
ATOM 1334 O O . PRO A 1 176 ? 18.784 -3.866 -11.995 1.00 96.75 176 PRO A O 1
ATOM 1337 N N . VAL A 1 177 ? 17.745 -4.981 -10.340 1.00 97.50 177 VAL A N 1
ATOM 1338 C CA . VAL A 1 177 ? 17.456 -6.165 -11.167 1.00 97.50 177 VAL A CA 1
ATOM 1339 C C . VAL A 1 177 ? 16.218 -6.004 -12.043 1.00 97.50 177 VAL A C 1
ATOM 1341 O O . VAL A 1 177 ? 16.046 -6.790 -12.969 1.00 97.50 177 VAL A O 1
ATOM 1344 N N . ILE A 1 178 ? 15.364 -5.010 -11.769 1.00 97.88 178 ILE A N 1
ATOM 1345 C CA . ILE A 1 178 ? 14.109 -4.794 -12.493 1.00 97.88 178 ILE A CA 1
ATOM 1346 C C . ILE A 1 178 ? 14.401 -4.126 -13.847 1.00 97.88 178 ILE A C 1
ATOM 1348 O O . ILE A 1 178 ? 14.823 -2.965 -13.875 1.00 97.88 178 ILE A O 1
ATOM 1352 N N . PRO A 1 179 ? 14.132 -4.800 -14.980 1.00 96.62 179 PRO A N 1
ATOM 1353 C CA . PRO A 1 179 ? 14.216 -4.177 -16.294 1.00 96.62 179 PRO A CA 1
ATOM 1354 C C . PRO A 1 179 ? 13.041 -3.212 -16.486 1.00 96.62 179 PRO A C 1
ATOM 1356 O O . PRO A 1 179 ? 11.891 -3.562 -16.213 1.00 96.62 179 PRO A O 1
ATOM 1359 N N . VAL A 1 180 ? 13.300 -1.996 -16.971 1.00 96.12 180 VAL A N 1
ATOM 1360 C CA . VAL A 1 180 ? 12.249 -0.976 -17.165 1.00 96.12 180 VAL A CA 1
ATOM 1361 C C . VAL A 1 180 ? 11.217 -1.429 -18.204 1.00 96.12 180 VAL A C 1
ATOM 1363 O O . VAL A 1 180 ? 10.038 -1.110 -18.089 1.00 96.12 180 VAL A O 1
ATOM 1366 N N . GLU A 1 181 ? 11.635 -2.225 -19.187 1.00 96.19 181 GLU A N 1
ATOM 1367 C CA . GLU A 1 181 ? 10.778 -2.807 -20.220 1.00 96.19 181 GLU A CA 1
ATOM 1368 C C . GLU A 1 181 ? 9.746 -3.818 -19.694 1.00 96.19 181 GLU A C 1
ATOM 1370 O O . GLU A 1 181 ? 8.763 -4.080 -20.389 1.00 96.19 181 GLU A O 1
ATOM 1375 N N . ASN A 1 182 ? 9.952 -4.359 -18.488 1.00 97.75 182 ASN A N 1
ATOM 1376 C CA . ASN A 1 182 ? 9.014 -5.268 -17.828 1.00 97.75 182 ASN A CA 1
ATOM 1377 C C . ASN A 1 182 ? 7.934 -4.509 -17.041 1.00 97.75 182 ASN A C 1
ATOM 1379 O O . ASN A 1 182 ? 6.980 -5.120 -16.564 1.00 97.75 182 ASN A O 1
ATOM 1383 N N . ILE A 1 183 ? 8.069 -3.190 -16.862 1.00 98.44 183 ILE A N 1
ATOM 1384 C CA . ILE A 1 183 ? 7.106 -2.411 -16.086 1.00 98.44 183 ILE A CA 1
ATOM 1385 C C . ILE A 1 183 ? 5.831 -2.225 -16.909 1.00 98.44 183 ILE A C 1
ATOM 1387 O O . ILE A 1 183 ? 5.845 -1.616 -17.978 1.00 98.44 183 ILE A O 1
ATOM 1391 N N . VAL A 1 184 ? 4.717 -2.717 -16.373 1.00 98.44 184 VAL A N 1
ATOM 1392 C CA . VAL A 1 184 ? 3.377 -2.630 -16.970 1.00 98.44 184 VAL A CA 1
ATOM 1393 C C . VAL A 1 184 ? 2.411 -1.763 -16.166 1.00 98.44 184 VAL A C 1
ATOM 1395 O O . VAL A 1 184 ? 1.327 -1.426 -16.653 1.00 98.44 184 VAL A O 1
ATOM 1398 N N . GLY A 1 185 ? 2.794 -1.384 -14.943 1.00 98.31 185 GLY A N 1
ATOM 1399 C CA . GLY A 1 185 ? 1.938 -0.636 -14.033 1.00 98.31 185 GLY A CA 1
ATOM 1400 C C . GLY A 1 185 ? 2.689 0.176 -12.981 1.00 98.31 185 GLY A C 1
ATOM 1401 O O . GLY A 1 185 ? 3.785 -0.194 -12.561 1.00 98.31 185 GLY A O 1
ATOM 1402 N N . VAL A 1 186 ? 2.062 1.263 -12.536 1.00 98.62 186 VAL A N 1
ATOM 1403 C CA . VAL A 1 186 ? 2.444 2.059 -11.364 1.00 98.62 186 VAL A CA 1
ATOM 1404 C C . VAL A 1 186 ? 1.196 2.352 -10.534 1.00 98.62 186 VAL A C 1
ATOM 1406 O O . VAL A 1 186 ? 0.212 2.874 -11.061 1.00 98.62 186 VAL A O 1
ATOM 1409 N N . ILE A 1 187 ? 1.251 2.066 -9.234 1.00 98.69 187 ILE A N 1
ATOM 1410 C CA . ILE A 1 187 ? 0.254 2.499 -8.247 1.00 98.69 187 ILE A CA 1
ATOM 1411 C C . ILE A 1 187 ? 1.001 3.264 -7.158 1.00 98.69 187 ILE A C 1
ATOM 1413 O O . ILE A 1 187 ? 1.779 2.671 -6.418 1.00 98.69 187 ILE A O 1
ATOM 1417 N N . ASP A 1 188 ? 0.818 4.576 -7.075 1.00 98.56 188 ASP A N 1
ATOM 1418 C CA . ASP A 1 188 ? 1.668 5.431 -6.240 1.00 98.56 188 ASP A CA 1
ATOM 1419 C C . ASP A 1 188 ? 0.867 6.585 -5.618 1.00 98.56 188 ASP A C 1
ATOM 1421 O O . ASP A 1 188 ? -0.215 6.950 -6.071 1.00 98.56 188 ASP A O 1
ATOM 1425 N N . HIS A 1 189 ? 1.404 7.178 -4.563 1.00 98.12 189 HIS A N 1
ATOM 1426 C CA . HIS A 1 189 ? 0.880 8.389 -3.937 1.00 98.12 189 HIS A CA 1
ATOM 1427 C C . HIS A 1 189 ? 1.902 9.539 -3.909 1.00 98.12 189 HIS A C 1
ATOM 1429 O O . HIS A 1 189 ? 1.567 10.675 -3.560 1.00 98.12 189 HIS A O 1
ATOM 1435 N N . HIS A 1 190 ? 3.141 9.280 -4.337 1.00 95.62 190 HIS A N 1
ATOM 1436 C CA . HIS A 1 190 ? 4.192 10.281 -4.426 1.00 95.62 190 HIS A CA 1
ATOM 1437 C C . HIS A 1 190 ? 4.041 11.196 -5.650 1.00 95.62 190 HIS A C 1
ATOM 1439 O O . HIS A 1 190 ? 3.394 10.891 -6.654 1.00 95.62 190 HIS A O 1
ATOM 1445 N N . ALA A 1 191 ? 4.699 12.353 -5.585 1.00 92.31 191 ALA A N 1
ATOM 1446 C CA . ALA A 1 191 ? 4.769 13.270 -6.712 1.00 92.31 191 ALA A CA 1
ATOM 1447 C C . ALA A 1 191 ? 5.614 12.693 -7.861 1.00 92.31 191 ALA A C 1
ATOM 1449 O O . ALA A 1 191 ? 6.705 12.156 -7.648 1.00 92.31 191 ALA A O 1
ATOM 1450 N N . LEU A 1 192 ? 5.157 12.911 -9.094 1.00 92.00 192 LEU A N 1
ATOM 1451 C CA . LEU A 1 192 ? 5.981 12.717 -10.284 1.00 92.00 192 LEU A CA 1
ATOM 1452 C C . LEU A 1 192 ? 7.098 13.767 -10.314 1.00 92.00 192 LEU A C 1
ATOM 1454 O O . LEU A 1 192 ? 6.836 14.968 -10.227 1.00 92.00 192 LEU A O 1
ATOM 1458 N N . GLN A 1 193 ? 8.342 13.314 -10.447 1.00 87.94 193 GLN A N 1
ATOM 1459 C CA . GLN A 1 193 ? 9.521 14.180 -10.535 1.00 87.94 193 GLN A CA 1
ATOM 1460 C C . GLN A 1 193 ? 10.317 13.913 -11.819 1.00 87.94 193 GLN A C 1
ATOM 1462 O O . GLN A 1 193 ? 9.950 13.078 -12.647 1.00 87.94 193 GLN A O 1
ATOM 1467 N N . SER A 1 194 ? 11.428 14.629 -11.998 1.00 83.38 194 SER A N 1
ATOM 1468 C CA . SER A 1 194 ? 12.228 14.622 -13.229 1.00 83.38 194 SER A CA 1
ATOM 1469 C C . SER A 1 194 ? 12.846 13.266 -13.589 1.00 83.38 194 SER A C 1
ATOM 1471 O O . SER A 1 194 ? 13.139 13.044 -14.760 1.00 83.38 194 SER A O 1
ATOM 1473 N N . LYS A 1 195 ? 13.026 12.354 -12.623 1.00 89.56 195 LYS A N 1
ATOM 1474 C CA . LYS A 1 195 ? 13.587 11.006 -12.829 1.00 89.56 195 LYS A CA 1
ATOM 1475 C C . LYS A 1 195 ? 12.544 9.898 -12.648 1.00 89.56 195 LYS A C 1
ATOM 1477 O O . LYS A 1 195 ? 12.810 8.863 -12.040 1.00 89.56 195 LYS A O 1
ATOM 1482 N N . THR A 1 196 ? 11.345 10.133 -13.169 1.00 93.31 196 THR A N 1
ATOM 1483 C CA . THR A 1 196 ? 10.306 9.099 -13.296 1.00 93.31 196 THR A CA 1
ATOM 1484 C C . THR A 1 196 ? 10.741 8.051 -14.325 1.00 93.31 196 THR A C 1
ATOM 1486 O O . THR A 1 196 ? 11.423 8.393 -15.294 1.00 93.31 196 THR A O 1
ATOM 1489 N N . ILE A 1 197 ? 10.355 6.787 -14.132 1.00 93.56 197 ILE A N 1
ATOM 1490 C CA . ILE A 1 197 ? 10.521 5.740 -15.151 1.00 93.56 197 ILE A CA 1
ATOM 1491 C C . ILE A 1 197 ? 9.976 6.185 -16.520 1.00 93.56 197 ILE A C 1
ATOM 1493 O O . ILE A 1 197 ? 8.966 6.882 -16.617 1.00 93.56 197 ILE A O 1
ATOM 1497 N N . VAL A 1 198 ? 10.646 5.767 -17.593 1.00 94.75 198 VAL A N 1
ATOM 1498 C CA . VAL A 1 198 ? 10.242 6.057 -18.975 1.00 94.75 198 VAL A CA 1
ATOM 1499 C C . VAL A 1 198 ? 10.072 4.732 -19.701 1.00 94.75 198 VAL A C 1
ATOM 1501 O O . VAL A 1 198 ? 11.022 3.959 -19.787 1.00 94.75 198 VAL A O 1
ATOM 1504 N N . THR A 1 199 ? 8.870 4.472 -20.210 1.00 95.19 199 THR A N 1
ATOM 1505 C CA . THR A 1 199 ? 8.520 3.221 -20.891 1.00 95.19 199 THR A CA 1
ATOM 1506 C C . THR A 1 199 ? 8.215 3.467 -22.368 1.00 95.19 199 THR A C 1
ATOM 1508 O O . THR A 1 199 ? 7.652 4.496 -22.741 1.00 95.19 199 THR A O 1
ATOM 1511 N N . ASP A 1 200 ? 8.548 2.496 -23.222 1.00 93.06 200 ASP A N 1
ATOM 1512 C CA . ASP A 1 200 ? 8.276 2.574 -24.669 1.00 93.06 200 ASP A CA 1
ATOM 1513 C C . ASP A 1 200 ? 6.801 2.318 -25.019 1.00 93.06 200 ASP A C 1
ATOM 1515 O O . ASP A 1 200 ? 6.338 2.630 -26.119 1.00 93.06 200 ASP A O 1
ATOM 1519 N N . LYS A 1 201 ? 6.056 1.706 -24.093 1.00 93.25 201 LYS A N 1
ATOM 1520 C CA . LYS A 1 201 ? 4.641 1.360 -24.247 1.00 93.25 201 LYS A CA 1
ATOM 1521 C C . LYS A 1 201 ? 3.810 2.046 -23.163 1.00 93.25 201 LYS A C 1
ATOM 1523 O O . LYS A 1 201 ? 4.326 2.270 -22.065 1.00 93.25 201 LYS A O 1
ATOM 1528 N N . PRO A 1 202 ? 2.525 2.338 -23.438 1.00 95.81 202 PRO A N 1
ATOM 1529 C CA . PRO A 1 202 ? 1.590 2.739 -22.398 1.00 95.81 202 PRO A CA 1
ATOM 1530 C C . PRO A 1 202 ? 1.527 1.689 -21.286 1.00 95.81 202 PRO A C 1
ATOM 1532 O O . PRO A 1 202 ? 1.438 0.494 -21.570 1.00 95.81 202 PRO A O 1
ATOM 1535 N N . ILE A 1 203 ? 1.538 2.159 -20.043 1.00 97.06 203 ILE A N 1
ATOM 1536 C CA . ILE A 1 203 ? 1.399 1.348 -18.831 1.00 97.06 203 ILE A CA 1
ATOM 1537 C C . ILE A 1 203 ? 0.187 1.823 -18.032 1.00 97.06 203 ILE A C 1
ATOM 1539 O O . ILE A 1 203 ? -0.292 2.945 -18.220 1.00 97.06 203 ILE A O 1
ATOM 1543 N N . TYR A 1 204 ? -0.315 0.982 -17.133 1.00 97.88 204 TYR A N 1
ATOM 1544 C CA . TYR A 1 204 ? -1.327 1.410 -16.174 1.00 97.88 204 TYR A CA 1
ATOM 1545 C C . TYR A 1 204 ? -0.710 2.379 -15.154 1.00 97.88 204 TYR A C 1
ATOM 1547 O O . TYR A 1 204 ? 0.367 2.118 -14.628 1.00 97.88 204 TYR A O 1
ATOM 1555 N N . MET A 1 205 ? -1.379 3.492 -14.857 1.00 97.00 205 MET A N 1
ATOM 1556 C CA . MET A 1 205 ? -0.949 4.417 -13.806 1.00 97.00 205 MET A CA 1
ATOM 1557 C C . MET A 1 205 ? -2.149 4.833 -12.958 1.00 97.00 205 MET A C 1
ATOM 1559 O O . MET A 1 205 ? -3.099 5.415 -13.482 1.00 97.00 205 MET A O 1
ATOM 1563 N N . ASP A 1 206 ? -2.085 4.573 -11.654 1.00 97.31 206 ASP A N 1
ATOM 1564 C CA . ASP A 1 206 ? -3.020 5.094 -10.655 1.00 97.31 206 ASP A CA 1
ATOM 1565 C C . ASP A 1 206 ? -2.227 5.870 -9.606 1.00 97.31 206 ASP A C 1
ATOM 1567 O O . ASP A 1 206 ? -1.541 5.285 -8.768 1.00 97.31 206 ASP A O 1
ATOM 1571 N N . ILE A 1 207 ? -2.278 7.200 -9.701 1.00 97.62 207 ILE A N 1
ATOM 1572 C CA . ILE A 1 207 ? -1.608 8.092 -8.758 1.00 97.62 207 ILE A CA 1
ATOM 1573 C C . ILE A 1 207 ? -2.648 8.961 -8.078 1.00 97.62 207 ILE A C 1
ATOM 1575 O O . ILE A 1 207 ? -3.333 9.751 -8.736 1.00 97.62 207 ILE A O 1
ATOM 1579 N N . ARG A 1 208 ? -2.757 8.841 -6.754 1.00 97.62 208 ARG A N 1
ATOM 1580 C CA . ARG A 1 208 ? -3.716 9.621 -5.961 1.00 97.62 208 ARG A CA 1
ATOM 1581 C C . ARG A 1 208 ? -2.985 10.365 -4.848 1.00 97.62 208 ARG A C 1
ATOM 1583 O O . ARG A 1 208 ? -2.173 9.754 -4.164 1.00 97.62 208 ARG A O 1
ATOM 1590 N N . PRO A 1 209 ? -3.272 11.661 -4.626 1.00 97.19 209 PRO A N 1
ATOM 1591 C CA . PRO A 1 209 ? -2.602 12.465 -3.604 1.00 97.19 209 PRO A CA 1
ATOM 1592 C C . PRO A 1 209 ? -3.175 12.161 -2.209 1.00 97.19 209 PRO A C 1
ATOM 1594 O O . PRO A 1 209 ? -3.786 13.024 -1.576 1.00 97.19 209 PRO A O 1
ATOM 1597 N N . TRP A 1 210 ? -3.056 10.908 -1.776 1.00 98.12 210 TRP A N 1
ATOM 1598 C CA . TRP A 1 210 ? -3.523 10.396 -0.488 1.00 98.12 210 TRP A CA 1
ATOM 1599 C C . TRP A 1 210 ? -2.342 10.087 0.430 1.00 98.12 210 TRP A C 1
ATOM 1601 O O . TRP A 1 210 ? -1.189 10.054 -0.002 1.00 98.12 210 TRP A O 1
ATOM 1611 N N . GLY A 1 211 ? -2.621 9.896 1.717 1.00 97.44 211 GLY A N 1
ATOM 1612 C CA . GLY A 1 211 ? -1.588 9.727 2.730 1.00 97.44 211 GLY A CA 1
ATOM 1613 C C . GLY A 1 211 ? -0.760 8.456 2.571 1.00 97.44 211 GLY A C 1
ATOM 1614 O O . GLY A 1 211 ? 0.382 8.459 3.012 1.00 97.44 211 GLY A O 1
ATOM 1615 N N . SER A 1 212 ? -1.311 7.426 1.925 1.00 98.56 212 SER A N 1
ATOM 1616 C CA . SER A 1 212 ? -0.669 6.128 1.689 1.00 98.56 212 SER A CA 1
ATOM 1617 C C . SER A 1 212 ? -1.148 5.504 0.372 1.00 98.56 212 SER A C 1
ATOM 1619 O O . SER A 1 212 ? -2.320 5.635 -0.006 1.00 98.56 212 SER A O 1
ATOM 1621 N N . MET A 1 213 ? -0.267 4.774 -0.308 1.00 98.50 213 MET A N 1
ATOM 1622 C CA . MET A 1 213 ? -0.611 3.921 -1.442 1.00 98.50 213 MET A CA 1
ATOM 1623 C C . MET A 1 213 ? -1.535 2.765 -1.020 1.00 98.50 213 MET A C 1
ATOM 1625 O O . MET A 1 213 ? -2.489 2.451 -1.738 1.00 98.50 213 MET A O 1
ATOM 1629 N N . SER A 1 214 ? -1.379 2.201 0.183 1.00 98.81 214 SER A N 1
ATOM 1630 C CA . SER A 1 214 ? -2.326 1.213 0.730 1.00 98.81 214 SER A CA 1
ATOM 1631 C C . SER A 1 214 ? -3.761 1.742 0.844 1.00 98.81 214 SER A C 1
ATOM 1633 O O . SER A 1 214 ? -4.707 0.960 0.699 1.00 98.81 214 SER A O 1
ATOM 1635 N N . THR A 1 215 ? -3.967 3.056 1.010 1.00 98.81 215 THR A N 1
ATOM 1636 C CA . THR A 1 215 ? -5.304 3.678 0.923 1.00 98.81 215 THR A CA 1
ATOM 1637 C C . THR A 1 215 ? -5.891 3.533 -0.483 1.00 98.81 215 THR A C 1
ATOM 1639 O O . THR A 1 215 ? -7.085 3.263 -0.627 1.00 98.81 215 THR A O 1
ATOM 1642 N N . ILE A 1 216 ? -5.068 3.662 -1.530 1.00 98.69 216 ILE A N 1
ATOM 1643 C CA . ILE A 1 216 ? -5.473 3.467 -2.931 1.00 98.69 216 ILE A CA 1
ATOM 1644 C C . ILE A 1 216 ? -5.923 2.023 -3.144 1.00 98.69 216 ILE A C 1
ATOM 1646 O O . ILE A 1 216 ? -7.025 1.798 -3.644 1.00 98.69 216 ILE A O 1
ATOM 1650 N N . ILE A 1 217 ? -5.119 1.050 -2.709 1.00 98.62 217 ILE A N 1
ATOM 1651 C CA . ILE A 1 217 ? -5.438 -0.378 -2.841 1.00 98.62 217 ILE A CA 1
ATOM 1652 C C . ILE A 1 217 ? -6.719 -0.734 -2.086 1.00 98.62 217 ILE A C 1
ATOM 1654 O O . ILE A 1 217 ? -7.619 -1.348 -2.664 1.00 98.62 217 ILE A O 1
ATOM 1658 N N . ALA A 1 218 ? -6.837 -0.312 -0.824 1.00 98.38 218 ALA A N 1
ATOM 1659 C CA . ALA A 1 218 ? -8.025 -0.547 -0.010 1.00 98.38 218 ALA A CA 1
ATOM 1660 C C . ALA A 1 218 ? -9.276 0.052 -0.661 1.00 98.38 218 ALA A C 1
ATOM 1662 O O . ALA A 1 218 ? -10.281 -0.635 -0.815 1.00 98.38 218 ALA A O 1
ATOM 1663 N N . HIS A 1 219 ? -9.202 1.300 -1.121 1.00 97.50 219 HIS A N 1
ATOM 1664 C CA . HIS A 1 219 ? -10.311 1.933 -1.822 1.00 97.50 219 HIS A CA 1
ATOM 1665 C C . HIS A 1 219 ? -10.682 1.176 -3.099 1.00 97.50 219 HIS A C 1
ATOM 1667 O O . HIS A 1 219 ? -11.865 0.998 -3.383 1.00 97.50 219 HIS A O 1
ATOM 1673 N N . THR A 1 220 ? -9.696 0.724 -3.876 1.00 95.75 220 THR A N 1
ATOM 1674 C CA . THR A 1 220 ? -9.952 0.018 -5.132 1.00 95.75 220 THR A CA 1
ATOM 1675 C C . THR A 1 220 ? -10.610 -1.345 -4.893 1.00 95.75 220 THR A C 1
ATOM 1677 O O . THR A 1 220 ? -11.556 -1.680 -5.600 1.00 95.75 220 THR A O 1
ATOM 1680 N N . PHE A 1 221 ? -10.250 -2.089 -3.841 1.00 95.00 221 PHE A N 1
ATOM 1681 C CA . PHE A 1 221 ? -11.035 -3.263 -3.419 1.00 95.00 221 PHE A CA 1
ATOM 1682 C C . PHE A 1 221 ? -12.531 -2.931 -3.303 1.00 95.00 221 PHE A C 1
ATOM 1684 O O . PHE A 1 221 ? -13.370 -3.576 -3.936 1.00 95.00 221 PHE A O 1
ATOM 1691 N N . LEU A 1 222 ? -12.853 -1.864 -2.567 1.00 90.69 222 LEU A N 1
ATOM 1692 C CA . LEU A 1 222 ? -14.233 -1.467 -2.292 1.00 90.69 222 LEU A CA 1
ATOM 1693 C C . LEU A 1 222 ? -14.963 -0.976 -3.540 1.00 90.69 222 LEU A C 1
ATOM 1695 O O . LEU A 1 222 ? -16.132 -1.313 -3.728 1.00 90.69 222 LEU A O 1
ATOM 1699 N N . THR A 1 223 ? -14.303 -0.214 -4.420 1.00 88.94 223 THR A N 1
ATOM 1700 C CA . THR A 1 223 ? -14.935 0.212 -5.677 1.00 88.94 223 THR A CA 1
ATOM 1701 C C . THR A 1 223 ? -15.257 -0.974 -6.561 1.00 88.94 223 THR A C 1
ATOM 1703 O O . THR A 1 223 ? -16.290 -0.954 -7.213 1.00 88.94 223 THR A O 1
ATOM 1706 N N . HIS A 1 224 ? -14.435 -2.025 -6.517 1.00 86.56 224 HIS A N 1
ATOM 1707 C CA . HIS A 1 224 ? -14.685 -3.305 -7.179 1.00 86.56 224 HIS A CA 1
ATOM 1708 C C . HIS A 1 224 ? -15.626 -4.231 -6.401 1.00 86.56 224 HIS A C 1
ATOM 1710 O O . HIS A 1 224 ? -15.775 -5.393 -6.772 1.00 86.56 224 HIS A O 1
ATOM 1716 N N . LYS A 1 225 ? -16.273 -3.722 -5.345 1.00 86.44 225 LYS A N 1
ATOM 1717 C CA . LYS A 1 225 ? -17.201 -4.461 -4.484 1.00 86.44 225 LYS A CA 1
ATOM 1718 C C . LYS A 1 225 ? -16.598 -5.739 -3.897 1.00 86.44 225 LYS A C 1
ATOM 1720 O O . LYS A 1 225 ? -17.292 -6.727 -3.683 1.00 86.44 225 LYS A O 1
ATOM 1725 N N . ARG A 1 226 ? -15.296 -5.715 -3.624 1.00 88.25 226 ARG A N 1
ATOM 1726 C CA . ARG A 1 226 ? -14.555 -6.812 -3.003 1.00 88.25 226 ARG A CA 1
ATOM 1727 C C . ARG A 1 226 ? -14.030 -6.361 -1.649 1.00 88.25 226 ARG A C 1
ATOM 1729 O O . ARG A 1 226 ? -13.606 -5.220 -1.490 1.00 88.25 226 ARG A O 1
ATOM 1736 N N . ALA A 1 227 ? -14.019 -7.268 -0.681 1.00 90.88 227 ALA A N 1
ATOM 1737 C CA . ALA A 1 227 ? -13.281 -7.073 0.559 1.00 90.88 227 ALA A CA 1
ATOM 1738 C C . ALA A 1 227 ? -11.869 -7.673 0.413 1.00 90.88 227 ALA A C 1
ATOM 1740 O O . ALA A 1 227 ? -11.737 -8.776 -0.131 1.00 90.88 227 ALA A O 1
ATOM 1741 N N . PRO A 1 228 ? -10.805 -6.999 0.886 1.00 95.69 228 PRO A N 1
ATOM 1742 C CA . PRO A 1 228 ? -9.521 -7.662 1.060 1.00 95.69 228 PRO A CA 1
ATOM 1743 C C . PRO A 1 228 ? -9.658 -8.804 2.084 1.00 95.69 228 PRO A C 1
ATOM 1745 O O . PRO A 1 228 ? -10.393 -8.657 3.064 1.00 95.69 228 PRO A O 1
ATOM 1748 N N . PRO A 1 229 ? -8.930 -9.926 1.922 1.00 96.94 229 PRO A N 1
ATOM 1749 C CA . PRO A 1 229 ? -8.865 -10.957 2.954 1.00 96.94 229 PRO A CA 1
ATOM 1750 C C . PRO A 1 229 ? -8.443 -10.360 4.301 1.00 96.94 229 PRO A C 1
ATOM 1752 O O . PRO A 1 229 ? -7.551 -9.516 4.336 1.00 96.94 229 PRO A O 1
ATOM 1755 N N . LYS A 1 230 ? -9.021 -10.828 5.412 1.00 97.44 230 LYS A N 1
ATOM 1756 C CA . LYS A 1 230 ? -8.798 -10.261 6.757 1.00 97.44 230 LYS A CA 1
ATOM 1757 C C . LYS A 1 230 ? -7.318 -9.986 7.107 1.00 97.44 230 LYS A C 1
ATOM 1759 O O . LYS A 1 230 ? -7.024 -8.868 7.526 1.00 97.44 230 LYS A O 1
ATOM 1764 N N . PRO A 1 231 ? -6.362 -10.915 6.890 1.00 98.19 231 PRO A N 1
ATOM 1765 C CA . PRO A 1 231 ? -4.949 -10.633 7.158 1.00 98.19 231 PRO A CA 1
ATOM 1766 C C . PRO A 1 231 ? -4.360 -9.531 6.262 1.00 98.19 231 PRO A C 1
ATOM 1768 O O . PRO A 1 231 ? -3.558 -8.725 6.719 1.00 98.19 231 PRO A O 1
ATOM 1771 N N . ILE A 1 232 ? -4.791 -9.457 4.998 1.00 98.69 232 ILE A N 1
ATOM 1772 C CA . ILE A 1 232 ? -4.386 -8.404 4.055 1.00 98.69 232 ILE A CA 1
ATOM 1773 C C . ILE A 1 232 ? -4.992 -7.059 4.460 1.00 98.69 232 ILE A C 1
ATOM 1775 O O . ILE A 1 232 ? -4.295 -6.050 4.434 1.00 98.69 232 ILE A O 1
ATOM 1779 N N . ALA A 1 233 ? -6.253 -7.039 4.901 1.00 98.62 233 ALA A N 1
ATOM 1780 C CA . ALA A 1 233 ? -6.893 -5.837 5.429 1.00 98.62 233 ALA A CA 1
ATOM 1781 C C . ALA A 1 233 ? -6.108 -5.262 6.618 1.00 98.62 233 ALA A C 1
ATOM 1783 O O . ALA A 1 233 ? -5.886 -4.056 6.700 1.00 98.62 233 ALA A O 1
ATOM 1784 N N . GLY A 1 234 ? -5.633 -6.143 7.500 1.00 98.56 234 GLY A N 1
ATOM 1785 C CA . GLY A 1 234 ? -4.776 -5.786 8.621 1.00 98.56 234 GLY A CA 1
ATOM 1786 C C . GLY A 1 234 ? -3.406 -5.232 8.213 1.00 98.56 234 GLY A C 1
ATOM 1787 O O . GLY A 1 234 ? -2.961 -4.228 8.771 1.00 98.56 234 GLY A O 1
ATOM 1788 N N . MET A 1 235 ? -2.757 -5.829 7.207 1.00 98.75 235 MET A N 1
ATOM 1789 C CA . MET A 1 235 ? -1.501 -5.309 6.647 1.00 98.75 235 MET A CA 1
ATOM 1790 C C . MET A 1 235 ? -1.683 -3.905 6.056 1.00 98.75 235 MET A C 1
ATOM 1792 O O . MET A 1 235 ? -0.929 -2.998 6.405 1.00 98.75 235 MET A O 1
ATOM 1796 N N . LEU A 1 236 ? -2.711 -3.711 5.219 1.00 98.88 236 LEU A N 1
ATOM 1797 C CA . LEU A 1 236 ? -3.043 -2.411 4.624 1.00 98.88 236 LEU A CA 1
ATOM 1798 C C . LEU A 1 236 ? -3.362 -1.368 5.705 1.00 98.88 236 LEU A C 1
ATOM 1800 O O . LEU A 1 236 ? -2.906 -0.233 5.621 1.00 98.88 236 LEU A O 1
ATOM 1804 N N . LEU A 1 237 ? -4.089 -1.753 6.759 1.00 98.75 237 LEU A N 1
ATOM 1805 C CA . LEU A 1 237 ? -4.365 -0.880 7.901 1.00 98.75 237 LEU A CA 1
ATOM 1806 C C . LEU A 1 237 ? -3.069 -0.408 8.575 1.00 98.75 237 LEU A C 1
ATOM 1808 O O . LEU A 1 237 ? -2.912 0.785 8.830 1.00 98.75 237 LEU A O 1
ATOM 1812 N N . CYS A 1 238 ? -2.136 -1.321 8.854 1.00 98.62 238 CYS A N 1
ATOM 1813 C CA . CYS A 1 238 ? -0.852 -0.969 9.459 1.00 98.62 238 CYS A CA 1
ATOM 1814 C C . CYS A 1 238 ? -0.013 -0.048 8.555 1.00 98.62 238 CYS A C 1
ATOM 1816 O O . CYS A 1 238 ? 0.622 0.874 9.069 1.00 98.62 238 CYS A O 1
ATOM 1818 N N . ALA A 1 239 ? -0.036 -0.248 7.235 1.00 98.69 239 ALA A N 1
ATOM 1819 C CA . ALA A 1 239 ? 0.640 0.631 6.281 1.00 98.69 239 ALA A CA 1
ATOM 1820 C C . ALA A 1 239 ? 0.075 2.055 6.287 1.00 98.69 239 ALA A C 1
ATOM 1822 O O . ALA A 1 239 ? 0.828 3.006 6.487 1.00 98.69 239 ALA A O 1
ATOM 1823 N N . ILE A 1 240 ? -1.252 2.208 6.220 1.00 98.69 240 ILE A N 1
ATOM 1824 C CA . ILE A 1 240 ? -1.881 3.535 6.289 1.00 98.69 240 ILE A CA 1
ATOM 1825 C C . ILE A 1 240 ? -1.530 4.220 7.614 1.00 98.69 240 ILE A C 1
ATOM 1827 O O . ILE A 1 240 ? -1.199 5.405 7.631 1.00 98.69 240 ILE A O 1
ATOM 1831 N N . LEU A 1 241 ? -1.546 3.490 8.737 1.00 97.50 241 LEU A N 1
ATOM 1832 C CA . LEU A 1 241 ? -1.128 4.032 10.034 1.00 97.50 241 LEU A CA 1
ATOM 1833 C C . LEU A 1 241 ? 0.356 4.437 10.057 1.00 97.50 241 LEU A C 1
ATOM 1835 O O . LEU A 1 241 ? 0.678 5.412 10.733 1.00 97.50 241 LEU A O 1
ATOM 1839 N N . SER A 1 242 ? 1.241 3.738 9.340 1.00 96.56 242 SER A N 1
ATOM 1840 C CA . SER A 1 242 ? 2.663 4.098 9.228 1.00 96.56 242 SER A CA 1
ATOM 1841 C C . SER A 1 242 ? 2.838 5.458 8.557 1.00 96.56 242 SER A C 1
ATOM 1843 O O . SER A 1 242 ? 3.344 6.392 9.186 1.00 96.56 242 SER A O 1
ATOM 1845 N N . ASP A 1 243 ? 2.369 5.598 7.320 1.00 96.69 243 ASP A N 1
ATOM 1846 C CA . ASP A 1 243 ? 2.682 6.763 6.482 1.00 96.69 243 ASP A CA 1
ATOM 1847 C C . ASP A 1 243 ? 1.966 8.024 6.935 1.00 96.69 243 ASP A C 1
ATOM 1849 O O . ASP A 1 243 ? 2.498 9.136 6.888 1.00 96.69 243 ASP A O 1
ATOM 1853 N N . THR A 1 244 ? 0.755 7.846 7.456 1.00 95.44 244 THR A N 1
ATOM 1854 C CA . THR A 1 244 ? -0.034 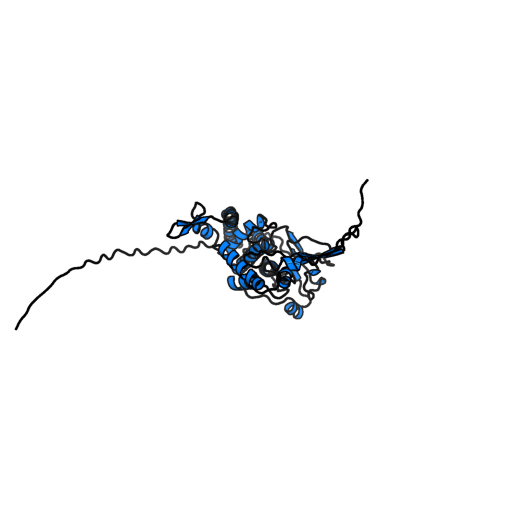8.947 8.004 1.00 95.44 244 THR A CA 1
ATOM 1855 C C . THR A 1 244 ? 0.352 9.288 9.438 1.00 95.44 244 THR A C 1
ATOM 1857 O O . THR A 1 244 ? -0.301 10.130 10.051 1.00 95.44 244 THR A O 1
ATOM 1860 N N . LEU A 1 245 ? 1.376 8.647 10.015 1.00 92.69 245 LEU A N 1
ATOM 1861 C CA . LEU A 1 245 ? 1.767 8.817 11.417 1.00 92.69 245 LEU A CA 1
ATOM 1862 C C . LEU A 1 245 ? 0.555 8.684 12.359 1.00 92.69 245 LEU A C 1
ATOM 1864 O O . LEU A 1 245 ? 0.310 9.542 13.211 1.00 92.69 245 LEU A O 1
ATOM 1868 N N . ASN A 1 246 ? -0.225 7.613 12.177 1.00 93.25 246 ASN A N 1
ATOM 1869 C CA . ASN A 1 246 ? -1.493 7.340 12.861 1.00 93.25 246 ASN A CA 1
ATOM 1870 C C . ASN A 1 246 ? -2.521 8.460 12.629 1.00 93.25 246 ASN A C 1
ATOM 1872 O O . ASN A 1 246 ? -3.129 8.951 13.573 1.00 93.25 246 ASN A O 1
ATOM 1876 N N . LEU A 1 247 ? -2.706 8.855 11.364 1.00 93.25 247 LEU A N 1
ATOM 1877 C CA . LEU A 1 247 ? -3.625 9.901 10.887 1.00 93.25 247 LEU A CA 1
ATOM 1878 C C . LEU A 1 247 ? -3.315 11.337 11.361 1.00 93.25 247 LEU A C 1
ATOM 1880 O O . LEU A 1 247 ? -4.146 12.239 11.210 1.00 93.25 247 LEU A O 1
ATOM 1884 N N . LEU A 1 248 ? -2.123 11.559 11.922 1.00 88.81 248 LEU A N 1
ATOM 1885 C CA . LEU A 1 248 ? -1.656 12.857 12.428 1.00 88.81 248 LEU A CA 1
ATOM 1886 C C . LEU A 1 248 ? -0.662 13.550 11.483 1.00 88.81 248 LEU A C 1
ATOM 1888 O O . LEU A 1 248 ? -0.292 14.704 11.704 1.00 88.81 248 LEU A O 1
ATOM 1892 N N . GLY A 1 249 ? -0.197 12.846 10.454 1.00 88.88 249 GLY A N 1
ATOM 1893 C CA . GLY A 1 249 ? 0.756 13.334 9.470 1.00 88.88 249 GLY A CA 1
ATOM 1894 C C . GLY A 1 249 ? 0.133 14.364 8.522 1.00 88.88 249 GLY A C 1
ATOM 1895 O O . GLY A 1 249 ? -1.073 14.317 8.262 1.00 88.88 249 GLY A O 1
ATOM 1896 N N . PRO A 1 250 ? 0.940 15.279 7.958 1.00 90.12 250 PRO A N 1
ATOM 1897 C CA . PRO A 1 250 ? 0.454 16.360 7.096 1.00 90.12 250 PRO A CA 1
ATOM 1898 C C . PRO A 1 250 ? -0.082 15.875 5.741 1.00 90.12 250 PRO A C 1
ATOM 1900 O O . PRO A 1 250 ? -0.776 16.626 5.062 1.00 90.12 250 PRO A O 1
ATOM 1903 N N . THR A 1 251 ? 0.242 14.643 5.343 1.00 92.06 251 THR A N 1
ATOM 1904 C CA . THR A 1 251 ? -0.237 13.991 4.116 1.00 92.06 251 THR A CA 1
ATOM 1905 C C . THR A 1 251 ? -1.604 13.324 4.291 1.00 92.06 251 THR A C 1
ATOM 1907 O O . THR A 1 251 ? -2.215 12.933 3.302 1.00 92.06 251 THR A O 1
ATOM 1910 N N . THR A 1 252 ? -2.103 13.201 5.527 1.00 95.31 252 THR A N 1
ATOM 1911 C CA . THR A 1 252 ? -3.352 12.488 5.831 1.00 95.31 252 THR A CA 1
ATOM 1912 C C . THR A 1 252 ? -4.566 13.169 5.201 1.00 95.31 252 THR A C 1
ATOM 1914 O O . THR A 1 252 ? -4.820 14.353 5.432 1.00 95.31 252 THR A O 1
ATOM 1917 N N . THR A 1 253 ? -5.383 12.390 4.501 1.00 97.62 253 THR A N 1
ATOM 1918 C CA . THR A 1 253 ? -6.631 12.816 3.858 1.00 97.62 253 THR A CA 1
ATOM 1919 C C . THR A 1 253 ? -7.857 12.133 4.471 1.00 97.62 253 THR A C 1
ATOM 1921 O O . THR A 1 253 ? -7.747 11.185 5.249 1.00 97.62 253 THR A O 1
ATOM 1924 N N . GLU A 1 254 ? -9.057 12.584 4.095 1.00 96.31 254 GLU A N 1
ATOM 1925 C CA . GLU A 1 254 ? -10.309 11.932 4.515 1.00 96.31 254 GLU A CA 1
ATOM 1926 C C . GLU A 1 254 ? -10.446 10.501 3.980 1.00 96.31 254 GLU A C 1
ATOM 1928 O O . GLU A 1 254 ? -11.079 9.663 4.619 1.00 96.31 254 GLU A O 1
ATOM 1933 N N . TRP A 1 255 ? -9.805 10.185 2.850 1.00 97.19 255 TRP A N 1
ATOM 1934 C CA . TRP A 1 255 ? -9.789 8.824 2.319 1.00 97.19 255 TRP A CA 1
ATOM 1935 C C . TRP A 1 255 ? -8.986 7.884 3.212 1.00 97.19 255 TRP A C 1
ATOM 1937 O O . TRP A 1 255 ? -9.440 6.773 3.464 1.00 97.19 255 TRP A O 1
ATOM 1947 N N . ASP A 1 256 ? -7.866 8.347 3.772 1.00 98.31 256 ASP A N 1
ATOM 1948 C CA . ASP A 1 256 ? -7.080 7.566 4.732 1.00 98.31 256 ASP A CA 1
ATOM 1949 C C . ASP A 1 256 ? -7.895 7.289 6.004 1.00 98.31 256 ASP A C 1
ATOM 1951 O O . ASP A 1 256 ? -7.951 6.156 6.477 1.00 98.31 256 ASP A O 1
ATOM 1955 N N . ARG A 1 257 ? -8.611 8.298 6.527 1.00 96.56 257 ARG A N 1
ATOM 1956 C CA . ARG A 1 257 ? -9.480 8.138 7.710 1.00 96.56 257 ARG A CA 1
ATOM 1957 C C . ARG A 1 257 ? -10.615 7.147 7.453 1.00 96.56 257 ARG A C 1
ATOM 1959 O O . ARG A 1 257 ? -10.878 6.282 8.291 1.00 96.56 257 ARG A O 1
ATOM 1966 N N . LEU A 1 258 ? -11.266 7.253 6.293 1.00 95.50 258 LEU A N 1
ATOM 1967 C CA . LEU A 1 258 ? -12.332 6.341 5.893 1.00 95.50 258 LEU A CA 1
ATOM 1968 C C . LEU A 1 258 ? -11.806 4.912 5.713 1.00 95.50 258 LEU A C 1
ATOM 1970 O O . LEU A 1 258 ? -12.421 3.975 6.220 1.00 95.50 258 LEU A O 1
ATOM 1974 N N . MET A 1 259 ? -10.671 4.728 5.030 1.00 97.81 259 MET A N 1
ATOM 1975 C CA . MET A 1 259 ? -10.089 3.399 4.824 1.00 97.81 259 MET A CA 1
ATOM 1976 C C . MET A 1 259 ? -9.593 2.785 6.130 1.00 97.81 259 MET A C 1
ATOM 1978 O O . MET A 1 259 ? -9.825 1.601 6.342 1.00 97.81 259 MET A O 1
ATOM 1982 N N . VAL A 1 260 ? -9.018 3.561 7.056 1.00 97.25 260 VAL A N 1
ATOM 1983 C CA . VAL A 1 260 ? -8.697 3.063 8.404 1.00 97.25 260 VAL A CA 1
ATOM 1984 C C . VAL A 1 260 ? -9.954 2.555 9.112 1.00 97.25 260 VAL A C 1
ATOM 1986 O O . VAL A 1 260 ? -9.910 1.479 9.706 1.00 97.25 260 VAL A O 1
ATOM 1989 N N . ALA A 1 261 ? -11.080 3.273 9.029 1.00 93.12 261 ALA A N 1
ATOM 1990 C CA . ALA A 1 261 ? -12.340 2.824 9.623 1.00 93.12 261 ALA A CA 1
ATOM 1991 C C . ALA A 1 261 ? -12.843 1.511 8.997 1.00 93.12 261 ALA A C 1
ATOM 1993 O O . ALA A 1 261 ? -13.168 0.576 9.725 1.00 93.12 261 ALA A O 1
ATOM 1994 N N . VAL A 1 262 ? -12.858 1.420 7.663 1.00 93.69 262 VAL A N 1
ATOM 1995 C CA . VAL A 1 262 ? -13.303 0.220 6.931 1.00 93.69 262 VAL A CA 1
ATOM 1996 C C . VAL A 1 262 ? -12.388 -0.974 7.198 1.00 93.69 262 VAL A C 1
ATOM 1998 O O . VAL A 1 262 ? -12.860 -2.053 7.541 1.00 93.69 262 VAL A O 1
ATOM 2001 N N . LEU A 1 263 ? -11.074 -0.795 7.074 1.00 97.31 263 LEU A N 1
ATOM 2002 C CA . LEU A 1 263 ? -10.108 -1.873 7.264 1.00 97.31 263 LEU A CA 1
ATOM 2003 C C . LEU A 1 263 ? -10.060 -2.343 8.714 1.00 97.31 263 LEU A C 1
ATOM 2005 O O . LEU A 1 263 ? -9.873 -3.530 8.939 1.00 97.31 263 LEU A O 1
ATOM 2009 N N . SER A 1 264 ? -10.266 -1.458 9.694 1.00 94.81 264 SER A N 1
ATOM 2010 C CA . SER A 1 264 ? -10.373 -1.872 11.100 1.00 94.81 264 SER A CA 1
ATOM 2011 C C . SER A 1 264 ? -11.580 -2.771 11.337 1.00 94.81 264 SER A C 1
ATOM 2013 O O . SER A 1 264 ? -11.502 -3.677 12.160 1.00 94.81 264 SER A O 1
ATOM 2015 N N . ASP A 1 265 ? -12.672 -2.551 10.606 1.00 90.31 265 ASP A N 1
ATOM 2016 C CA . ASP A 1 265 ? -13.856 -3.404 10.664 1.00 90.31 265 ASP A CA 1
ATOM 2017 C C . ASP A 1 265 ? -13.582 -4.780 10.045 1.00 90.31 265 ASP A C 1
ATOM 2019 O O . ASP A 1 265 ? -13.696 -5.800 10.720 1.00 90.31 265 ASP A O 1
ATOM 2023 N N . ILE A 1 266 ? -13.076 -4.801 8.807 1.00 94.19 266 ILE A N 1
ATOM 2024 C CA . ILE A 1 266 ? -12.738 -6.035 8.073 1.00 94.19 266 ILE A CA 1
ATOM 2025 C C . ILE A 1 266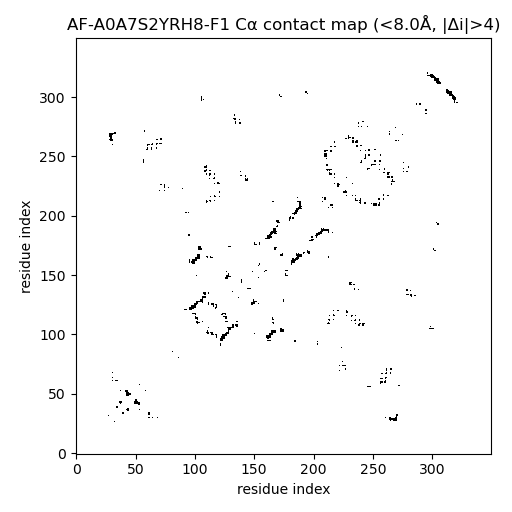 ? -11.661 -6.851 8.804 1.00 94.19 266 ILE A C 1
ATOM 2027 O O . ILE A 1 266 ? -11.714 -8.080 8.851 1.00 94.19 266 ILE A O 1
ATOM 2031 N N . ALA A 1 267 ? -10.667 -6.173 9.377 1.00 95.94 267 ALA A N 1
ATOM 2032 C CA . ALA A 1 267 ? -9.578 -6.790 10.123 1.00 95.94 267 ALA A CA 1
ATOM 2033 C C . ALA A 1 267 ? -9.974 -7.175 11.563 1.00 95.94 267 ALA A C 1
ATOM 2035 O O . ALA A 1 267 ? -9.197 -7.837 12.253 1.00 95.94 267 ALA A O 1
ATOM 2036 N N . GLU A 1 268 ? -11.173 -6.785 12.012 1.00 94.00 268 GLU A N 1
ATOM 2037 C CA . GLU A 1 268 ? -11.686 -6.939 13.378 1.00 94.00 268 GLU A CA 1
ATOM 2038 C C . GLU A 1 268 ? -10.767 -6.316 14.454 1.00 94.00 268 GLU A C 1
ATOM 2040 O O . GLU A 1 268 ? -10.553 -6.866 15.539 1.00 94.00 268 GLU A O 1
ATOM 2045 N N . VAL A 1 269 ? -10.207 -5.139 14.165 1.00 88.25 269 VAL A N 1
ATOM 2046 C CA . VAL A 1 269 ? -9.367 -4.376 15.097 1.00 88.25 269 VAL A CA 1
ATOM 2047 C C . VAL A 1 269 ? -10.233 -3.548 16.036 1.00 88.25 269 VAL A C 1
ATOM 2049 O O . VAL A 1 269 ? -10.870 -2.572 15.653 1.00 88.25 269 VAL A O 1
ATOM 2052 N N . ASN A 1 270 ? -10.175 -3.906 17.315 1.00 79.88 270 ASN A N 1
ATOM 2053 C CA . ASN A 1 270 ? -11.013 -3.304 18.353 1.00 79.88 270 ASN A CA 1
ATOM 2054 C C . ASN A 1 270 ? -10.393 -2.067 19.032 1.00 79.88 270 ASN A C 1
ATOM 2056 O O . ASN A 1 270 ? -11.102 -1.307 19.686 1.00 79.88 270 ASN A O 1
ATOM 2060 N N . ASP A 1 271 ? -9.071 -1.882 18.941 1.00 82.00 271 ASP A N 1
ATOM 2061 C CA . ASP A 1 271 ? -8.355 -0.726 19.502 1.00 82.00 271 ASP A CA 1
ATOM 2062 C C . ASP A 1 271 ? -7.211 -0.321 18.559 1.00 82.00 271 ASP A C 1
ATOM 2064 O O . ASP A 1 271 ? -6.099 -0.856 18.609 1.00 82.00 271 ASP A O 1
ATOM 2068 N N . ILE A 1 272 ? -7.508 0.635 17.676 1.00 87.56 272 ILE A N 1
ATOM 2069 C CA . ILE A 1 272 ? -6.563 1.150 16.674 1.00 87.56 272 ILE A CA 1
ATOM 2070 C C . ILE A 1 272 ? -5.373 1.839 17.349 1.00 87.56 272 ILE A C 1
ATOM 2072 O O . ILE A 1 272 ? -4.244 1.715 16.881 1.00 87.56 272 ILE A O 1
ATOM 2076 N N . GLN A 1 273 ? -5.586 2.521 18.480 1.00 85.06 273 GLN A N 1
ATOM 2077 C CA . GLN A 1 273 ? -4.494 3.189 19.192 1.00 85.06 273 GLN A CA 1
ATOM 2078 C C . GLN A 1 273 ? -3.537 2.180 19.824 1.00 85.06 273 GLN A C 1
ATOM 2080 O O . GLN A 1 273 ? -2.324 2.392 19.820 1.00 85.06 273 GLN A O 1
ATOM 2085 N N . LEU A 1 274 ? -4.053 1.061 20.336 1.00 84.69 274 LEU A N 1
ATOM 2086 C CA . LEU A 1 274 ? -3.219 -0.031 20.824 1.00 84.69 274 LEU A CA 1
ATOM 2087 C C . LEU A 1 274 ? -2.432 -0.694 19.688 1.00 84.69 274 LEU A C 1
ATOM 2089 O O . LEU A 1 274 ? -1.259 -1.019 19.884 1.00 84.69 274 LEU A O 1
ATOM 2093 N N . LEU A 1 275 ? -3.041 -0.887 18.514 1.00 91.19 275 LEU A N 1
ATOM 2094 C CA . LEU A 1 275 ? -2.342 -1.392 17.329 1.00 91.19 275 LEU A CA 1
ATOM 2095 C C . LEU A 1 275 ? -1.205 -0.445 16.915 1.00 91.19 275 LEU A C 1
ATOM 2097 O O . LEU A 1 275 ? -0.046 -0.862 16.924 1.00 91.19 275 LEU A O 1
ATOM 2101 N N . ALA A 1 276 ? -1.511 0.834 16.675 1.00 89.88 276 ALA A N 1
ATOM 2102 C CA . ALA A 1 276 ? -0.531 1.850 16.284 1.00 89.88 276 ALA A CA 1
ATOM 2103 C C . ALA A 1 276 ? 0.601 1.992 17.317 1.00 89.88 276 ALA A C 1
ATOM 2105 O O . ALA A 1 276 ? 1.778 2.050 16.972 1.00 89.88 276 ALA A O 1
ATOM 2106 N N . SER A 1 277 ? 0.270 1.977 18.612 1.00 85.81 277 SER A N 1
ATOM 2107 C CA . SER A 1 277 ? 1.260 2.046 19.692 1.00 85.81 277 SER A CA 1
ATOM 2108 C C . SER A 1 277 ? 2.222 0.852 19.684 1.00 85.81 277 SER A C 1
ATOM 2110 O O . SER A 1 277 ? 3.436 1.031 19.819 1.00 85.81 277 SER A O 1
ATOM 2112 N N . ARG A 1 278 ? 1.715 -0.376 19.493 1.00 92.69 278 ARG A N 1
ATOM 2113 C CA . ARG A 1 278 ? 2.559 -1.578 19.376 1.00 92.69 278 ARG A CA 1
ATOM 2114 C C . ARG A 1 278 ? 3.442 -1.523 18.127 1.00 92.69 278 ARG A C 1
ATOM 2116 O O . ARG A 1 278 ? 4.639 -1.794 18.244 1.00 92.69 278 ARG A O 1
ATOM 2123 N N . GLN A 1 279 ? 2.875 -1.105 16.998 1.00 93.94 279 GLN A N 1
ATOM 2124 C CA . GLN A 1 279 ? 3.567 -0.941 15.721 1.00 93.94 279 GLN A CA 1
ATOM 2125 C C . GLN A 1 279 ? 4.717 0.075 15.814 1.00 93.94 279 GLN A C 1
ATOM 2127 O O . GLN A 1 279 ? 5.875 -0.270 15.583 1.00 93.94 279 GLN A O 1
ATOM 2132 N N . PHE A 1 280 ? 4.454 1.305 16.263 1.00 88.38 280 PHE A N 1
ATOM 2133 C CA . PHE A 1 280 ? 5.495 2.336 16.379 1.00 88.38 280 PHE A CA 1
ATOM 2134 C C . PHE A 1 280 ? 6.543 2.018 17.441 1.00 88.38 280 PHE A C 1
ATOM 2136 O O . PHE A 1 280 ? 7.720 2.374 17.305 1.00 88.38 280 PHE A O 1
ATOM 2143 N N . LYS A 1 281 ? 6.151 1.300 18.500 1.00 87.50 281 LYS A N 1
ATOM 2144 C CA . LYS A 1 281 ? 7.114 0.761 19.459 1.00 87.50 281 LYS A CA 1
ATOM 2145 C C . LYS A 1 281 ? 8.035 -0.262 18.800 1.00 87.50 281 LYS A C 1
ATOM 2147 O O . LYS A 1 281 ? 9.207 -0.287 19.165 1.00 87.50 281 LYS A O 1
ATOM 2152 N N . ALA A 1 282 ? 7.542 -1.089 17.876 1.00 89.81 282 ALA A N 1
ATOM 2153 C CA . ALA A 1 282 ? 8.378 -1.995 17.093 1.00 89.81 282 ALA A CA 1
ATOM 2154 C C . ALA A 1 282 ? 9.337 -1.213 16.182 1.00 89.81 282 ALA A C 1
ATOM 2156 O O . ALA A 1 282 ? 10.542 -1.414 16.321 1.00 89.81 282 ALA A O 1
ATOM 2157 N N . LYS A 1 283 ? 8.833 -0.234 15.409 1.00 83.50 283 LYS A N 1
ATOM 2158 C CA . LYS A 1 283 ? 9.633 0.679 14.558 1.00 83.50 283 LYS A CA 1
ATOM 2159 C C . LYS A 1 283 ? 10.801 1.320 15.318 1.00 83.50 283 LYS A C 1
ATOM 2161 O O . LYS A 1 283 ? 11.929 1.403 14.844 1.00 83.50 283 LYS A O 1
ATOM 2166 N N . SER A 1 284 ? 10.549 1.732 16.561 1.00 74.50 284 SER A N 1
ATOM 2167 C CA . SER A 1 284 ? 11.541 2.412 17.404 1.00 74.50 284 SER A CA 1
ATOM 2168 C C . SER A 1 284 ? 12.638 1.497 17.977 1.00 74.50 284 SER A C 1
ATOM 2170 O O . SER A 1 284 ? 13.635 2.005 18.499 1.00 74.50 284 SER A O 1
ATOM 2172 N N . ARG A 1 285 ? 12.487 0.162 17.934 1.00 70.12 285 ARG A N 1
ATOM 2173 C CA . ARG A 1 285 ? 13.473 -0.773 18.519 1.00 70.12 285 ARG A CA 1
ATOM 2174 C C . ARG A 1 285 ? 14.797 -0.752 17.771 1.00 70.12 285 ARG A C 1
ATOM 2176 O O . ARG A 1 285 ? 15.842 -0.745 18.417 1.00 70.12 285 ARG A O 1
ATOM 2183 N N . GLU A 1 286 ? 14.759 -0.694 16.445 1.00 60.44 286 GLU A N 1
ATOM 2184 C CA . GLU A 1 286 ? 15.971 -0.577 15.629 1.00 60.44 286 GLU A CA 1
ATOM 2185 C C . GLU A 1 286 ? 16.631 0.787 15.830 1.00 60.44 286 GLU A C 1
ATOM 2187 O O . GLU A 1 286 ? 17.838 0.857 16.072 1.00 60.44 286 GLU A O 1
ATOM 2192 N N . LEU A 1 287 ? 15.833 1.858 15.890 1.00 58.53 287 LEU A N 1
ATOM 2193 C CA . LEU A 1 287 ? 16.317 3.218 16.141 1.00 58.53 287 LEU A CA 1
ATOM 2194 C C . LEU A 1 287 ? 17.075 3.337 17.477 1.00 58.53 287 LEU A C 1
ATOM 2196 O O . LEU A 1 287 ? 18.070 4.053 17.574 1.00 58.53 287 LEU A O 1
ATOM 2200 N N . ALA A 1 288 ? 16.669 2.599 18.514 1.00 56.19 288 ALA A N 1
ATOM 2201 C CA . ALA A 1 288 ? 17.363 2.610 19.805 1.00 56.19 288 ALA A CA 1
ATOM 2202 C C . ALA A 1 288 ? 18.812 2.083 19.732 1.00 56.19 288 ALA A C 1
ATOM 2204 O O . ALA A 1 288 ? 19.630 2.434 20.589 1.00 56.19 288 ALA A O 1
ATOM 2205 N N . SER A 1 289 ? 19.122 1.264 18.722 1.00 54.97 289 SER A N 1
ATOM 2206 C CA . SER A 1 289 ? 20.429 0.629 18.510 1.00 54.97 289 SER A CA 1
ATOM 2207 C C . SER A 1 289 ? 21.301 1.318 17.451 1.00 54.97 289 SER A C 1
ATOM 2209 O O . SER A 1 289 ? 22.506 1.073 17.395 1.00 54.97 289 SER A O 1
ATOM 2211 N N . LEU A 1 290 ? 20.720 2.202 16.635 1.00 56.59 290 LEU A N 1
ATOM 2212 C CA . LEU A 1 290 ? 21.409 2.866 15.530 1.00 56.59 290 LEU A CA 1
ATOM 2213 C C . LEU A 1 290 ? 22.206 4.099 15.987 1.00 56.59 290 LEU A C 1
ATOM 2215 O O . LEU A 1 290 ? 21.842 4.823 16.917 1.00 56.59 290 LEU A O 1
ATOM 2219 N N . SER A 1 291 ? 23.319 4.362 15.295 1.00 56.06 291 SER A N 1
ATOM 2220 C CA . SER A 1 291 ? 24.047 5.629 15.416 1.00 56.06 291 SER A CA 1
ATOM 2221 C C . SER A 1 291 ? 23.225 6.778 14.817 1.00 56.06 291 SER A C 1
ATOM 2223 O O . SER A 1 291 ? 22.338 6.547 14.000 1.00 56.06 291 SER A O 1
ATOM 2225 N N . ALA A 1 292 ? 23.551 8.034 15.146 1.00 47.91 292 ALA A N 1
ATOM 2226 C CA . ALA A 1 292 ? 22.866 9.202 14.575 1.00 47.91 292 ALA A CA 1
ATOM 2227 C C . ALA A 1 292 ? 22.838 9.212 13.030 1.00 47.91 292 ALA A C 1
ATOM 2229 O O . ALA A 1 292 ? 21.879 9.695 12.441 1.00 47.91 292 ALA A O 1
ATOM 2230 N N . VAL A 1 293 ? 23.860 8.644 12.378 1.00 52.03 293 VAL A N 1
ATOM 2231 C CA . VAL A 1 293 ? 23.919 8.502 10.913 1.00 52.03 293 VAL A CA 1
ATOM 2232 C C . VAL A 1 293 ? 23.046 7.344 10.423 1.00 52.03 293 VAL A C 1
ATOM 2234 O O . VAL A 1 293 ? 22.372 7.482 9.407 1.00 52.03 293 VAL A O 1
ATOM 2237 N N . GLY A 1 294 ? 23.032 6.216 11.141 1.00 51.66 294 GLY A N 1
ATOM 2238 C CA . GLY A 1 294 ? 22.167 5.076 10.816 1.00 51.66 294 GLY A CA 1
ATOM 2239 C C . GLY A 1 294 ? 20.679 5.401 10.963 1.00 51.66 294 GLY A C 1
ATOM 2240 O O . GLY A 1 294 ? 19.876 4.940 10.164 1.00 51.66 294 GLY A O 1
ATOM 2241 N N . LEU A 1 295 ? 20.334 6.257 11.929 1.00 53.16 295 LEU A N 1
ATOM 2242 C CA . LEU A 1 295 ? 18.975 6.750 12.154 1.00 53.16 295 LEU A CA 1
ATOM 2243 C C . LEU A 1 295 ? 18.421 7.547 10.974 1.00 53.16 295 LEU A C 1
ATOM 2245 O O . LEU A 1 295 ? 17.274 7.352 10.598 1.00 53.16 295 LEU A O 1
ATOM 2249 N N . VAL A 1 296 ? 19.226 8.445 10.400 1.00 54.06 296 VAL A N 1
ATOM 2250 C CA . VAL A 1 296 ? 18.796 9.245 9.247 1.00 54.06 296 VAL A CA 1
ATOM 2251 C C . VAL A 1 296 ? 18.665 8.351 8.021 1.00 54.06 296 VAL A C 1
ATOM 2253 O O . VAL A 1 296 ? 17.643 8.402 7.358 1.00 54.06 296 VAL A O 1
ATOM 2256 N N . LYS A 1 297 ? 19.646 7.479 7.763 1.00 58.47 297 LYS A N 1
ATOM 2257 C CA . LYS A 1 297 ? 19.665 6.634 6.559 1.00 58.47 297 LYS A CA 1
ATOM 2258 C C . LYS A 1 297 ? 18.577 5.558 6.504 1.00 58.47 297 LYS A C 1
ATOM 2260 O O . LYS A 1 297 ? 18.261 5.121 5.407 1.00 58.47 297 LYS A O 1
ATOM 2265 N N . GLY A 1 298 ? 18.052 5.110 7.646 1.00 56.09 298 GLY A N 1
ATOM 2266 C CA . GLY A 1 298 ? 17.107 3.987 7.703 1.00 56.09 298 GLY A CA 1
ATOM 2267 C C . GLY A 1 298 ? 15.742 4.256 7.062 1.00 56.09 298 GLY A C 1
ATOM 2268 O O . GLY A 1 298 ? 15.092 3.307 6.649 1.00 56.09 298 GLY A O 1
ATOM 2269 N N . ASP A 1 299 ? 15.339 5.524 6.964 1.00 60.09 299 ASP A N 1
ATOM 2270 C CA . ASP A 1 299 ? 14.066 5.968 6.369 1.00 60.09 299 ASP A CA 1
ATOM 2271 C C . ASP A 1 299 ? 14.292 7.136 5.386 1.00 60.09 299 ASP A C 1
ATOM 2273 O O . ASP A 1 299 ? 13.422 7.968 5.140 1.00 60.09 299 ASP A O 1
ATOM 2277 N N . GLN A 1 300 ? 15.527 7.270 4.883 1.00 57.94 300 GLN A N 1
ATOM 2278 C CA . GLN A 1 300 ? 15.890 8.354 3.978 1.00 57.94 300 GLN A CA 1
ATOM 2279 C C . GLN A 1 300 ? 15.528 7.986 2.542 1.00 57.94 300 GLN A C 1
ATOM 2281 O O . GLN A 1 300 ? 16.185 7.141 1.935 1.00 57.94 300 GLN A O 1
ATOM 2286 N N . LYS A 1 301 ? 14.565 8.704 1.964 1.00 61.16 301 LYS A N 1
ATOM 2287 C CA . LYS A 1 301 ? 14.318 8.703 0.517 1.00 61.16 301 LYS A CA 1
ATOM 2288 C C . LYS A 1 301 ? 15.139 9.831 -0.114 1.00 61.16 301 LYS A C 1
ATOM 2290 O O . LYS A 1 301 ? 15.082 10.978 0.337 1.00 61.16 301 LYS A O 1
ATOM 2295 N N . SER A 1 302 ? 15.943 9.507 -1.126 1.00 62.50 302 SER A N 1
ATOM 2296 C CA . SER A 1 302 ? 16.770 10.484 -1.841 1.00 62.50 302 SER A CA 1
ATOM 2297 C C . SER A 1 302 ? 16.145 10.915 -3.162 1.00 62.50 302 SER A C 1
ATOM 2299 O O . SER A 1 302 ? 15.675 10.092 -3.950 1.00 62.50 302 SER A O 1
ATOM 2301 N N . PHE A 1 303 ? 16.219 12.215 -3.430 1.00 61.31 303 PHE A N 1
ATOM 2302 C CA . PHE A 1 303 ? 15.668 12.846 -4.620 1.00 61.31 303 PHE A CA 1
ATOM 2303 C C . PHE A 1 303 ? 16.739 13.690 -5.302 1.00 61.31 303 PHE A C 1
ATOM 2305 O O . PHE A 1 303 ? 17.468 14.442 -4.656 1.00 61.31 303 PHE A O 1
ATO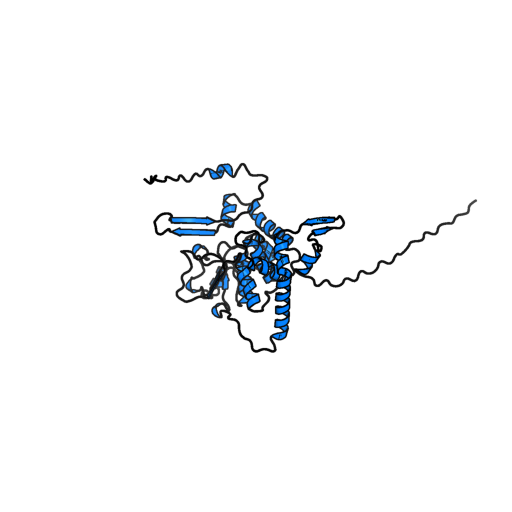M 2312 N N . SER A 1 304 ? 16.849 13.561 -6.622 1.00 68.69 304 SER A N 1
ATOM 2313 C CA . SER A 1 304 ? 17.763 14.375 -7.423 1.00 68.69 304 SER A CA 1
ATOM 2314 C C . SER A 1 304 ? 17.049 15.616 -7.939 1.00 68.69 304 SER A C 1
ATOM 2316 O O . SER A 1 304 ? 16.001 15.505 -8.568 1.00 68.69 304 SER A O 1
ATOM 2318 N N . PHE A 1 305 ? 17.664 16.776 -7.757 1.00 70.06 305 PHE A N 1
ATOM 2319 C CA . PHE A 1 305 ? 17.198 18.039 -8.310 1.00 70.06 305 PHE A CA 1
ATOM 2320 C C . PHE A 1 305 ? 18.210 18.552 -9.328 1.00 70.06 305 PHE A C 1
ATOM 2322 O O . PHE A 1 305 ? 19.414 18.556 -9.070 1.00 70.06 305 PHE A O 1
ATOM 2329 N N . ASP A 1 306 ? 17.698 18.987 -10.472 1.00 76.62 306 ASP A N 1
ATOM 2330 C CA . ASP A 1 306 ? 18.449 19.690 -11.505 1.00 76.62 306 ASP A CA 1
ATOM 2331 C C . ASP A 1 306 ? 17.594 20.879 -11.946 1.00 76.62 306 ASP A C 1
ATOM 2333 O O . ASP A 1 306 ? 16.559 20.713 -12.598 1.00 76.62 306 ASP A O 1
ATOM 2337 N N . MET A 1 307 ? 17.949 22.066 -11.453 1.00 75.00 307 MET A N 1
ATOM 2338 C CA . MET A 1 307 ? 17.196 23.285 -11.719 1.00 75.00 307 MET A CA 1
ATOM 2339 C C . MET A 1 307 ? 17.628 23.871 -13.073 1.00 75.00 307 MET A C 1
ATOM 2341 O O . MET A 1 307 ? 18.815 24.147 -13.264 1.00 75.00 307 MET A O 1
ATOM 2345 N N . PRO A 1 308 ? 16.687 24.127 -14.002 1.00 59.94 308 PRO A N 1
ATOM 2346 C CA . PRO A 1 308 ? 17.009 24.525 -15.375 1.00 59.94 308 PRO A CA 1
ATOM 2347 C C . PRO A 1 308 ? 17.736 25.875 -15.515 1.00 59.94 308 PRO A C 1
ATOM 2349 O O . PRO A 1 308 ? 18.263 26.175 -16.583 1.00 59.94 308 PRO A O 1
ATOM 2352 N N . ASP A 1 309 ? 17.779 26.693 -14.462 1.00 77.44 309 ASP A N 1
ATOM 2353 C CA . ASP A 1 309 ? 18.474 27.984 -14.408 1.00 77.44 309 ASP A CA 1
ATOM 2354 C C . ASP A 1 309 ? 19.897 27.903 -13.816 1.00 77.44 309 ASP A C 1
ATOM 2356 O O . ASP A 1 309 ? 20.568 28.926 -13.669 1.00 77.44 309 ASP A O 1
ATOM 2360 N N . GLY A 1 310 ? 20.376 26.699 -13.484 1.00 63.94 310 GLY A N 1
ATOM 2361 C CA . GLY A 1 310 ? 21.693 26.481 -12.885 1.00 63.94 310 GLY A CA 1
ATOM 2362 C C . GLY A 1 310 ?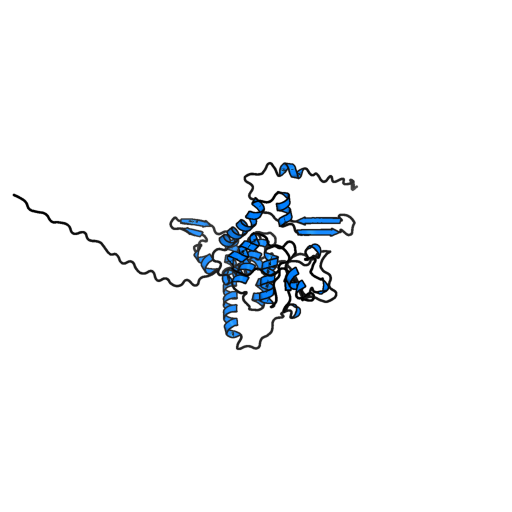 21.772 26.825 -11.394 1.00 63.94 310 GLY A C 1
ATOM 2363 O O . GLY A 1 310 ? 22.875 26.887 -10.850 1.00 63.94 310 GLY A O 1
ATOM 2364 N N . GLY A 1 311 ? 20.637 27.051 -10.719 1.00 75.25 311 GLY A N 1
ATOM 2365 C CA . GLY A 1 311 ? 20.610 27.418 -9.301 1.00 75.25 311 GLY A CA 1
ATOM 2366 C C . GLY A 1 311 ? 21.057 26.296 -8.355 1.00 75.25 311 GLY A C 1
A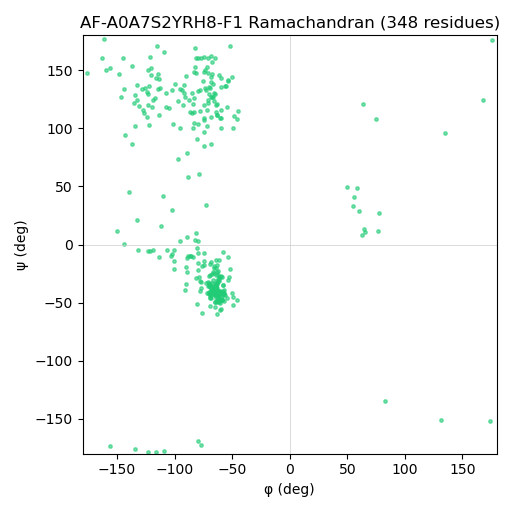TOM 2367 O O . GLY A 1 311 ? 21.862 26.530 -7.452 1.00 75.25 311 GLY A O 1
ATOM 2368 N N . PHE A 1 312 ? 20.556 25.073 -8.552 1.00 74.06 312 PHE A N 1
ATOM 2369 C CA . PHE A 1 312 ? 20.902 23.909 -7.732 1.00 74.06 312 PHE A CA 1
ATOM 2370 C C . PHE A 1 312 ? 20.899 22.626 -8.563 1.00 74.06 312 PHE A C 1
ATOM 2372 O O . PHE A 1 312 ? 19.903 22.298 -9.208 1.00 74.06 312 PHE A O 1
ATOM 2379 N N . VAL A 1 313 ? 22.008 21.890 -8.489 1.00 72.94 313 VAL A N 1
ATOM 2380 C CA . VAL A 1 313 ? 22.147 20.529 -9.012 1.00 72.94 313 VAL A CA 1
ATOM 2381 C C . VAL A 1 313 ? 22.686 19.668 -7.877 1.00 72.94 313 VAL A C 1
ATOM 2383 O O . VAL A 1 313 ? 23.788 19.917 -7.381 1.00 72.94 313 VAL A O 1
ATOM 2386 N N . GLY A 1 314 ? 21.911 18.687 -7.421 1.00 72.94 314 GLY A N 1
ATOM 2387 C CA . GLY A 1 314 ? 22.302 17.864 -6.279 1.00 72.94 314 GLY A CA 1
ATOM 2388 C C . GLY A 1 314 ? 21.247 16.855 -5.842 1.00 72.94 314 GLY A C 1
ATOM 2389 O O . GLY A 1 314 ? 20.138 16.809 -6.368 1.00 72.94 314 GLY A O 1
ATOM 2390 N N . GLU A 1 315 ? 21.606 16.034 -4.861 1.00 61.62 315 GLU A N 1
ATOM 2391 C CA . GLU A 1 315 ? 20.726 15.037 -4.252 1.00 61.62 315 GLU A CA 1
ATOM 2392 C C . GLU A 1 315 ? 20.327 15.500 -2.846 1.00 61.62 315 GLU A C 1
ATOM 2394 O O . GLU A 1 315 ? 21.179 15.901 -2.050 1.00 61.62 315 GLU A O 1
ATOM 2399 N N . ILE A 1 316 ? 19.030 15.468 -2.542 1.00 65.31 316 ILE A N 1
ATOM 2400 C CA . ILE A 1 316 ? 18.483 15.793 -1.223 1.00 65.31 316 ILE A CA 1
ATOM 2401 C C . ILE A 1 316 ? 17.779 14.553 -0.686 1.00 65.31 316 ILE A C 1
ATOM 2403 O O . ILE A 1 316 ? 16.878 14.013 -1.324 1.00 65.31 316 ILE A O 1
ATOM 2407 N N . GLY A 1 317 ? 18.190 14.117 0.501 1.00 54.31 317 GLY A N 1
ATOM 2408 C CA . GLY A 1 317 ? 17.518 13.063 1.248 1.00 54.31 317 GLY A CA 1
ATOM 2409 C C . GLY A 1 317 ? 16.536 13.623 2.265 1.00 54.31 317 GLY A C 1
ATOM 2410 O O . GLY A 1 317 ? 16.902 14.511 3.036 1.00 54.31 317 GLY A O 1
ATOM 2411 N N . PHE A 1 318 ? 15.327 13.072 2.314 1.00 50.00 318 PHE A N 1
ATOM 2412 C CA . PHE A 1 318 ? 14.355 13.336 3.373 1.00 50.00 318 PHE A CA 1
ATOM 2413 C C . PHE A 1 318 ? 14.145 12.069 4.193 1.00 50.00 318 PHE A C 1
ATOM 2415 O O . PHE A 1 318 ? 13.977 10.999 3.621 1.00 50.00 318 PHE A O 1
ATOM 2422 N N . ALA A 1 319 ? 14.142 12.205 5.517 1.00 51.28 319 ALA A N 1
ATOM 2423 C CA . ALA A 1 319 ? 13.773 11.151 6.455 1.00 51.28 319 ALA A CA 1
ATOM 2424 C C . ALA A 1 319 ? 12.810 11.739 7.491 1.00 51.28 319 ALA A C 1
ATOM 2426 O O . ALA A 1 319 ? 13.043 12.851 7.982 1.00 51.28 319 ALA A O 1
ATOM 2427 N N . VAL A 1 320 ? 11.744 11.017 7.838 1.00 49.53 320 VAL A N 1
ATOM 2428 C CA . VAL A 1 320 ? 10.776 11.454 8.851 1.00 49.53 320 VAL A CA 1
ATOM 2429 C C . VAL A 1 320 ? 11.013 10.654 10.129 1.00 49.53 320 VAL A C 1
ATOM 2431 O O . VAL A 1 320 ? 10.877 9.441 10.164 1.00 49.53 320 VAL A O 1
ATOM 2434 N N . GLY A 1 321 ? 11.383 11.334 11.217 1.00 45.81 321 GLY A N 1
ATOM 2435 C CA . GLY A 1 321 ? 11.651 10.682 12.501 1.00 45.81 321 GLY A CA 1
ATOM 2436 C C . GLY A 1 321 ? 10.974 11.390 13.667 1.00 45.81 321 GLY A C 1
ATOM 2437 O O . GLY A 1 321 ? 11.221 12.569 13.916 1.00 45.81 321 GLY A O 1
ATOM 2438 N N . THR A 1 322 ? 10.161 10.664 14.435 1.00 39.72 322 THR A N 1
ATOM 2439 C CA . THR A 1 322 ? 9.632 11.128 15.725 1.00 39.72 322 THR A CA 1
ATOM 2440 C C . THR A 1 322 ? 10.550 10.677 16.862 1.00 39.72 322 THR A C 1
ATOM 2442 O O . THR A 1 322 ? 10.727 9.479 17.078 1.00 39.72 322 THR A O 1
ATOM 2445 N N . TYR A 1 323 ? 11.115 11.618 17.626 1.00 43.16 323 TYR A N 1
ATOM 2446 C CA . TYR A 1 323 ? 12.006 11.322 18.756 1.00 43.16 323 TYR A CA 1
ATOM 2447 C C . TYR A 1 323 ? 11.414 11.804 20.085 1.00 43.16 323 TYR A C 1
ATOM 2449 O O . TYR A 1 323 ? 11.149 12.992 20.254 1.00 43.16 323 TYR A O 1
ATOM 2457 N N . SER A 1 324 ? 11.307 10.918 21.082 1.00 34.50 324 SER A N 1
ATOM 2458 C CA . SER A 1 324 ? 11.085 11.331 22.474 1.00 34.50 324 SER A CA 1
ATOM 2459 C C . SER A 1 324 ? 12.428 11.689 23.123 1.00 34.50 324 SER A C 1
ATOM 2461 O O . SER A 1 324 ? 13.212 10.818 23.517 1.00 34.50 324 SER A O 1
ATOM 2463 N N . THR A 1 325 ? 12.738 12.978 23.224 1.00 34.34 325 THR A N 1
ATOM 2464 C CA . THR A 1 325 ? 13.978 13.462 23.838 1.00 34.34 325 THR A CA 1
ATOM 2465 C C . THR A 1 325 ? 13.825 13.543 25.358 1.00 34.34 325 THR A C 1
ATOM 2467 O O . THR A 1 325 ? 13.214 14.458 25.897 1.00 34.34 325 THR A O 1
ATOM 2470 N N . HIS A 1 326 ? 14.412 12.594 26.091 1.00 33.28 326 HIS A N 1
ATOM 2471 C CA . HIS A 1 326 ? 14.633 12.781 27.535 1.00 33.28 326 HIS A CA 1
ATOM 2472 C C . HIS A 1 326 ? 16.090 12.638 27.983 1.00 33.28 326 HIS A C 1
ATOM 2474 O O . HIS A 1 326 ? 16.383 12.922 29.140 1.00 33.28 326 HIS A O 1
ATOM 2480 N N . ARG A 1 327 ? 17.043 12.249 27.113 1.00 34.19 327 ARG A N 1
ATOM 2481 C CA . ARG A 1 327 ? 18.410 11.979 27.611 1.00 34.19 327 ARG A CA 1
ATOM 2482 C C . ARG A 1 327 ? 19.625 12.208 26.707 1.00 34.19 327 ARG A C 1
ATOM 2484 O O . ARG A 1 327 ? 20.709 11.802 27.105 1.00 34.19 327 ARG A O 1
ATOM 2491 N N . ARG A 1 328 ? 19.522 12.863 25.543 1.00 41.12 328 ARG A N 1
ATOM 2492 C CA . ARG A 1 328 ? 20.703 13.097 24.670 1.00 41.12 328 ARG A CA 1
ATOM 2493 C C . ARG A 1 328 ? 20.754 14.480 24.015 1.00 41.12 328 ARG A C 1
ATOM 2495 O O . ARG A 1 328 ? 21.060 14.618 22.840 1.00 41.12 328 ARG A O 1
ATOM 2502 N N . HIS A 1 329 ? 20.486 15.531 24.786 1.00 36.97 329 HIS A N 1
ATOM 2503 C CA . HIS A 1 329 ? 20.530 16.910 24.280 1.00 36.97 329 HIS A CA 1
ATOM 2504 C C . HIS A 1 329 ? 21.957 17.468 24.067 1.00 36.97 329 HIS A C 1
ATOM 2506 O O . HIS A 1 329 ? 22.113 18.572 23.544 1.00 36.97 329 HIS A O 1
ATOM 2512 N N . GLN A 1 330 ? 23.002 16.737 24.481 1.00 34.88 330 GLN A N 1
ATOM 2513 C CA . GLN A 1 330 ? 24.394 17.211 24.433 1.00 34.88 330 GLN A CA 1
ATOM 2514 C C . GLN A 1 330 ? 25.207 16.678 23.242 1.00 34.88 330 GLN A C 1
ATOM 2516 O O . GLN A 1 330 ? 26.184 17.311 22.853 1.00 34.88 330 GLN A O 1
ATOM 2521 N N . GLU A 1 331 ? 24.798 15.571 22.620 1.00 37.25 331 GLU A N 1
ATOM 2522 C CA . GLU A 1 331 ? 25.563 14.930 21.537 1.00 37.25 331 GLU A CA 1
ATOM 2523 C C . GLU A 1 331 ? 25.176 15.471 20.149 1.00 37.25 331 GLU A C 1
ATOM 2525 O O . GLU A 1 331 ? 26.030 15.685 19.290 1.00 37.25 331 GLU A O 1
ATOM 2530 N N . THR A 1 332 ? 23.904 15.832 19.956 1.00 41.06 332 THR A N 1
ATOM 2531 C CA . THR A 1 332 ? 23.383 16.412 18.704 1.00 41.06 332 THR A CA 1
ATOM 2532 C C . THR A 1 332 ? 23.894 17.826 18.417 1.00 41.06 332 THR A C 1
ATOM 2534 O O . THR A 1 332 ? 24.013 18.204 17.250 1.00 41.06 332 THR A O 1
ATOM 2537 N N . ARG A 1 333 ? 24.270 18.595 19.451 1.00 34.28 333 ARG A N 1
ATOM 2538 C CA . ARG A 1 333 ? 24.858 19.939 19.289 1.00 34.28 333 ARG A CA 1
ATOM 2539 C C . ARG A 1 333 ? 26.272 19.924 18.702 1.00 34.28 333 ARG A C 1
ATOM 2541 O O . ARG A 1 333 ? 26.637 20.893 18.050 1.00 34.28 333 ARG A O 1
ATOM 2548 N N . LYS A 1 334 ? 27.052 18.851 18.887 1.00 30.67 334 LYS A N 1
ATOM 2549 C CA . LYS A 1 334 ? 28.407 18.753 18.309 1.00 30.67 334 LYS A CA 1
ATOM 2550 C C . LYS A 1 334 ? 28.395 18.398 16.819 1.00 30.67 334 LYS A C 1
ATOM 2552 O O . LYS A 1 334 ? 29.244 18.886 16.084 1.00 30.67 334 LYS A O 1
ATOM 2557 N N . ASN A 1 335 ? 27.407 17.633 16.354 1.00 34.06 335 ASN A N 1
ATOM 2558 C CA . ASN A 1 335 ? 27.339 17.201 14.951 1.00 34.06 335 ASN A CA 1
ATOM 2559 C C . ASN A 1 335 ? 26.647 18.206 14.009 1.00 34.06 335 ASN A C 1
ATOM 2561 O O . ASN A 1 335 ? 26.768 18.070 12.798 1.00 34.06 335 ASN A O 1
ATOM 2565 N N . HIS A 1 336 ? 25.996 19.251 14.535 1.00 33.72 336 HIS A N 1
ATOM 2566 C CA . HIS A 1 336 ? 25.481 20.380 13.737 1.00 33.72 336 HIS A CA 1
ATOM 2567 C C . HIS A 1 336 ? 26.563 21.406 13.351 1.00 33.72 336 HIS A C 1
ATOM 2569 O O . HIS A 1 336 ? 26.264 22.414 12.717 1.00 33.72 336 HIS A O 1
ATOM 2575 N N . GLN A 1 337 ? 27.826 21.159 13.712 1.00 26.56 337 GLN A N 1
ATOM 2576 C CA . GLN A 1 337 ? 28.960 22.026 13.388 1.00 26.56 337 GLN A CA 1
ATOM 2577 C C . GLN A 1 337 ? 29.811 21.481 12.225 1.00 26.56 337 GLN A C 1
ATOM 2579 O O . GLN A 1 337 ? 31.000 21.759 12.139 1.00 26.56 337 GLN A O 1
ATOM 2584 N N . MET A 1 338 ? 29.201 20.736 11.296 1.00 27.36 338 MET A N 1
ATOM 2585 C CA . MET A 1 338 ? 29.670 20.673 9.905 1.00 27.36 338 MET A CA 1
ATOM 2586 C C . MET A 1 338 ? 28.961 21.791 9.142 1.00 27.36 338 MET A C 1
ATOM 2588 O O . MET A 1 338 ? 27.947 21.599 8.478 1.00 27.36 338 MET A O 1
ATOM 2592 N N . SER A 1 339 ? 29.478 23.003 9.329 1.00 27.16 339 SER A N 1
ATOM 2593 C CA . SER A 1 339 ? 29.094 24.192 8.582 1.00 27.16 339 SER A CA 1
ATOM 2594 C C . SER A 1 339 ? 29.362 23.979 7.090 1.00 27.16 339 SER A C 1
ATOM 2596 O O . SER A 1 339 ? 30.515 24.003 6.655 1.00 27.16 339 SER A O 1
ATOM 2598 N N . VAL A 1 340 ? 28.304 23.824 6.294 1.00 25.70 340 VAL A N 1
ATOM 2599 C CA . VAL A 1 340 ? 28.369 24.130 4.862 1.00 25.70 340 VAL A CA 1
ATOM 2600 C C . VAL A 1 340 ? 28.515 25.649 4.763 1.00 25.70 340 VAL A C 1
ATOM 2602 O O . VAL A 1 340 ? 27.623 26.402 5.147 1.00 25.70 340 VAL A O 1
ATOM 2605 N N . SER A 1 341 ? 29.695 26.103 4.345 1.00 22.84 341 SER A N 1
ATOM 2606 C CA . SER A 1 341 ? 29.985 27.517 4.109 1.00 22.84 341 SER A CA 1
ATOM 2607 C C . SER A 1 341 ? 29.296 27.950 2.816 1.00 22.84 341 SER A C 1
ATOM 2609 O O . SER A 1 341 ? 29.724 27.567 1.729 1.00 22.84 341 SER A O 1
ATOM 2611 N N . TYR A 1 342 ? 28.226 28.735 2.923 1.00 28.41 342 TYR A N 1
ATOM 2612 C CA . TYR A 1 342 ? 27.617 29.403 1.775 1.00 28.41 342 TYR A CA 1
ATOM 2613 C C . TYR A 1 342 ? 28.328 30.742 1.545 1.00 28.41 342 TYR A C 1
ATOM 2615 O O . TYR A 1 342 ? 28.237 31.653 2.367 1.00 28.41 342 TYR A O 1
ATOM 2623 N N . LYS A 1 343 ? 29.030 30.880 0.417 1.00 24.00 343 LYS A N 1
ATOM 2624 C CA . LYS A 1 343 ? 29.418 32.188 -0.129 1.00 24.00 343 LYS A CA 1
ATOM 2625 C C . LYS A 1 343 ? 28.378 32.590 -1.170 1.00 24.00 343 LYS A C 1
ATOM 2627 O O . LYS A 1 343 ? 28.440 32.126 -2.302 1.00 24.00 343 LYS A O 1
ATOM 2632 N N . PHE A 1 344 ? 27.447 33.461 -0.796 1.00 27.28 344 PHE A N 1
ATOM 2633 C CA . PHE A 1 344 ? 26.614 34.175 -1.763 1.00 27.28 344 PHE A CA 1
ATOM 2634 C C . PHE A 1 344 ? 27.370 35.422 -2.249 1.00 27.28 344 PHE A C 1
ATOM 2636 O O . PHE A 1 344 ? 27.857 36.185 -1.409 1.00 27.28 344 PHE A O 1
ATOM 2643 N N . PRO A 1 345 ? 27.484 35.681 -3.563 1.00 27.36 345 PRO A N 1
ATOM 2644 C CA . PRO A 1 345 ? 27.781 37.021 -4.039 1.00 27.36 345 PRO A CA 1
ATOM 2645 C C . PRO A 1 345 ? 26.550 37.906 -3.805 1.00 27.36 345 PRO A C 1
ATOM 2647 O O . PRO A 1 345 ? 25.442 37.581 -4.225 1.00 27.36 345 PRO A O 1
ATOM 2650 N N . ALA A 1 346 ? 26.750 39.015 -3.094 1.00 27.73 346 ALA A N 1
ATOM 2651 C CA . ALA A 1 346 ? 25.726 40.022 -2.868 1.00 27.73 346 ALA A CA 1
ATOM 2652 C C . ALA A 1 346 ? 25.310 40.660 -4.203 1.00 27.73 346 ALA A C 1
ATOM 2654 O O . ALA A 1 346 ? 26.135 41.272 -4.878 1.00 27.73 346 ALA A O 1
ATOM 2655 N N . VAL A 1 347 ? 24.029 40.555 -4.555 1.00 26.61 347 VAL A N 1
ATOM 2656 C CA . VAL A 1 347 ? 23.404 41.412 -5.566 1.00 26.61 347 VAL A CA 1
ATOM 2657 C C . VAL A 1 347 ? 22.609 42.468 -4.805 1.00 26.61 347 VAL A C 1
ATOM 2659 O O . VAL A 1 347 ? 21.563 42.181 -4.227 1.00 26.61 347 VAL A O 1
ATOM 2662 N N . LEU A 1 348 ? 23.161 43.682 -4.742 1.00 25.91 348 LEU A N 1
ATOM 2663 C CA . LEU A 1 348 ? 22.435 44.873 -4.312 1.00 25.91 348 LEU A CA 1
ATOM 2664 C C . LEU A 1 348 ? 21.435 45.241 -5.410 1.00 25.91 348 LEU A C 1
ATOM 2666 O O . LEU A 1 348 ? 21.826 45.481 -6.550 1.00 25.91 348 LEU A O 1
ATOM 2670 N N . ILE A 1 349 ? 20.158 45.293 -5.047 1.00 27.98 349 ILE A N 1
ATOM 2671 C CA . ILE A 1 349 ? 19.105 45.882 -5.870 1.00 27.98 349 ILE A CA 1
ATOM 2672 C C . ILE A 1 349 ? 19.130 47.392 -5.601 1.00 27.98 349 ILE A C 1
ATOM 2674 O O . ILE A 1 349 ? 18.982 47.808 -4.449 1.00 27.98 349 ILE A O 1
ATOM 2678 N N . SER A 1 350 ? 19.340 48.187 -6.651 1.00 33.22 350 SER A N 1
ATOM 2679 C CA . SER A 1 350 ? 19.008 49.617 -6.713 1.00 33.22 350 SER A CA 1
ATOM 2680 C C . SER A 1 350 ? 17.830 49.825 -7.643 1.00 33.22 350 SER A C 1
ATOM 2682 O O . SER A 1 350 ? 17.911 49.243 -8.752 1.00 33.22 350 SER A O 1
#

pLDDT: mean 75.99, std 24.9, range [22.84, 98.88]

InterPro domains:
  IPR001667 DDH domain [PF01368] (101-240)
  IPR038763 DHH phosphoesterase superfamily [SSF64182] (100-303)

Foldseek 3Di:
DDDDDDDDDDDDDDPDDPPPDPPPPPPDFALVLLDVQADPQQFGADPVGGPDHHDPLSVLLNVQQVVLVVLVVQLVVCVVVVVPDDDPDDDDPLLLAQAEEAEFLLDELLRQLLSVLSCQQRPHFYAYLYDYALLNVVLCVVLVDDDGYHPVVVCVVPVLGAHAYEADFAPVGHRPSDDLASYQYYQHQDDDDPRGRDYPDDHHYHYDLAQGSLLVSLVSCSVSSHHRQLSSLSSSLSRLCVSCVSVVRPSHDSSSSNSNRNSSRSNSPSDSPVVSVVSVVSNCPVVVVDDPVRNQVSAWDKDFDDDPVRPDGDIDIDGDDDDDDDPPPPPVVVVVPPDPDDDDDDDDDD

Solvent-accessible surface area (backbone atoms only — not comparable to full-atom values): 20336 Å² total; per-residue (Å²): 134,89,82,89,89,85,85,89,82,91,78,90,77,84,82,73,81,80,73,82,75,80,80,71,82,76,85,51,53,2,59,56,28,49,50,68,55,20,47,102,86,46,32,26,69,57,104,86,43,84,73,44,74,66,50,73,56,56,52,55,27,58,76,31,32,70,60,26,54,53,51,54,58,47,35,60,49,43,73,71,47,67,85,77,62,86,80,79,78,71,94,68,70,70,76,46,48,66,14,37,18,28,20,29,40,84,33,49,44,37,18,47,26,30,8,46,40,43,15,71,67,56,39,42,39,36,25,33,47,42,81,72,45,55,36,40,54,46,46,38,63,76,43,71,53,83,81,61,54,47,45,68,62,54,37,70,78,38,78,79,53,42,27,26,33,23,57,40,58,43,57,88,38,51,43,89,85,63,59,64,88,32,52,40,31,34,38,24,31,74,83,90,58,96,55,46,70,81,63,100,60,94,54,49,76,48,76,49,94,41,28,30,38,18,35,53,48,56,50,48,31,51,76,69,59,38,78,65,57,44,50,49,22,40,34,25,39,53,17,33,35,56,61,7,56,57,68,70,30,94,56,42,38,72,62,41,39,42,44,44,30,34,25,27,34,65,39,42,44,48,51,65,66,61,51,52,51,54,40,53,53,34,45,46,56,60,54,75,73,43,52,82,66,51,52,48,59,74,58,44,53,70,44,79,45,75,42,96,86,73,80,48,75,51,76,50,70,48,56,87,80,93,76,89,86,85,84,63,84,73,63,63,66,64,69,69,68,72,72,82,82,80,84,78,85,84,79,83,85,131

Radius of gyration: 27.5 Å; Cα contacts (8 Å, |Δi|>4): 523; chains: 1; bounding box: 58×91×111 Å

Secondary structure (DSSP, 8-state):
-----------------------------THHHHHHSS-TTSEEEETTEEEEEPPHHHHHHHTTHHHHHHHHHHHHHHHHHTTSS--------GGGTTPEEE--SS--HHHHHHHHHHIIIIISEEEESSPPPHHHHHHHHHHTPPPPEEHHHHHHH-TT--EEEES--BGGGS-TTS-GGGEEEEEE-SPP-TTB---SS--EEEE--SS-HHHHHHHHHHHTT-PPPHHHHHHHHHHHHHHTTTTTSTT--HHHHHHHHHHHHHTT-S-HHHHHHHHHHHHHHHHTTS-HHHHHHTT-EEEEEE-TTSS-EEEEEE-------SS-TTTHHHHTT------PPP----

Sequence (350 aa):
MTSSPAHPGAISDRRQSVTERNHTENKGGGAEALRLQAGEDGKKYDDSGIVRKRTEVEIQVLSHVQQAEGIVKTLEKEEEIATKLPEISLFLPDVLQNAIFVGHIVTDLDSVAGAMGAAALYGGTAALASPINSETVFAFQEWGVPMPQYIEDLLEENPKADICLVDHQQTSQLNPVIPVENIVGVIDHHALQSKTIVTDKPIYMDIRPWGSMSTIIAHTFLTHKRAPPKPIAGMLLCAILSDTLNLLGPTTTEWDRLMVAVLSDIAEVNDIQLLASRQFKAKSRELASLSAVGLVKGDQKSFSFDMPDGGFVGEIGFAVGTYSTHRRHQETRKNHQMSVSYKFPAVLIS

Nearest PDB structures (foldseek):
  2haw-assembly1_B  TM=9.034E-01  e=7.697E-14  Bacillus subtilis
  4rpa-assembly1_A  TM=9.008E-01  e=5.206E-14  Staphylococcus aureus
  2iw4-assembly1_A  TM=9.005E-01  e=1.138E-13  Bacillus subtilis
  1wpn-assembly1_B  TM=8.991E-01  e=3.288E-13  Bacillus subtilis
  1k23-assembly2_D  TM=8.626E-01  e=2.195E-12  Bacillus subtilis

Mean predicted aligned error: 13.84 Å